Protein AF-A0A0X3NKU9-F1 (afdb_monomer_lite)

Sequence (320 aa):
MAVVLLDLALIVAYHGYRSFATCLLQCVIITDCLRPCPISDQVLSTALAQLARAYATSGKPAEAVELMNRADEILGRFVEKGSFTRACLETQLEQALRIHTDLSDCDRLVKSLSLFCPWEATLRRAEVELRRGNTSTAKLLLQKVAAVATDIRTSLDFNRFKLAESNQEESGDAFLHHVRDPHLSRPPNGGLGAVVRFEVRARLAMVDIFISAGLLLQANQQLNLTEALTSKYHLIYFGHVVTLLKYVVGVLSKLQTSCELSLPLYLLLPLNRKAEEGEVQLPDDVFHALQVVCHQADPGFCMRLLNLIAWIFCLGGNRE

Radius of gyration: 21.66 Å; chains: 1; bounding box: 67×43×53 Å

Structure (mmCIF, N/CA/C/O backbone):
data_AF-A0A0X3NKU9-F1
#
_entry.id   AF-A0A0X3NKU9-F1
#
loop_
_atom_site.group_PDB
_atom_site.id
_atom_site.type_symbol
_atom_site.label_atom_id
_atom_site.label_alt_id
_atom_site.label_comp_id
_atom_site.label_asym_id
_atom_site.label_entity_id
_atom_site.label_seq_id
_atom_site.pdbx_PDB_ins_code
_atom_site.Cartn_x
_atom_site.Cartn_y
_atom_site.Cartn_z
_atom_site.occupancy
_atom_site.B_iso_or_equiv
_atom_site.auth_seq_id
_atom_site.auth_comp_id
_atom_site.auth_asym_id
_atom_site.auth_atom_id
_atom_site.pdbx_PDB_model_num
ATOM 1 N N . MET A 1 1 ? 22.709 10.781 -15.418 1.00 75.06 1 MET A N 1
ATOM 2 C CA . MET A 1 1 ? 21.564 11.678 -15.143 1.00 75.06 1 MET A CA 1
ATOM 3 C C . MET A 1 1 ? 20.305 10.886 -14.794 1.00 75.06 1 MET A C 1
ATOM 5 O O . MET A 1 1 ? 19.817 11.075 -13.692 1.00 75.06 1 MET A O 1
ATOM 9 N N . ALA A 1 2 ? 19.836 9.958 -15.642 1.00 79.38 2 ALA A N 1
ATOM 10 C CA . ALA A 1 2 ? 18.650 9.129 -15.365 1.00 79.38 2 ALA A CA 1
ATOM 11 C C . ALA A 1 2 ? 18.724 8.333 -14.041 1.00 79.38 2 ALA A C 1
ATOM 13 O O . ALA A 1 2 ? 17.769 8.350 -13.276 1.00 79.38 2 ALA A O 1
ATOM 14 N N . VAL A 1 3 ? 19.879 7.732 -13.716 1.00 81.94 3 VAL A N 1
ATOM 15 C CA . VAL A 1 3 ? 20.108 7.041 -12.425 1.00 81.94 3 VAL A CA 1
ATOM 16 C C . VAL A 1 3 ? 19.887 7.979 -11.230 1.00 81.94 3 VAL A C 1
ATOM 18 O O . VAL A 1 3 ? 19.122 7.665 -10.331 1.00 81.94 3 VAL A O 1
ATOM 21 N N . VAL A 1 4 ? 20.478 9.177 -11.261 1.00 82.25 4 VAL A N 1
ATOM 22 C CA . VAL A 1 4 ? 20.353 10.171 -10.177 1.00 82.25 4 VAL A CA 1
ATOM 23 C C . VAL A 1 4 ? 18.910 10.661 -10.030 1.00 82.25 4 VAL A C 1
ATOM 25 O O . VAL A 1 4 ? 18.421 10.836 -8.917 1.00 82.25 4 VAL A O 1
ATOM 28 N N . LEU A 1 5 ? 18.211 10.869 -11.150 1.00 84.56 5 LEU A N 1
ATOM 29 C CA . LEU A 1 5 ? 16.795 11.237 -11.141 1.00 84.56 5 LEU A CA 1
ATOM 30 C C . LEU A 1 5 ? 15.920 10.114 -10.572 1.00 84.56 5 LEU A C 1
ATOM 32 O O . LEU A 1 5 ? 14.981 10.400 -9.830 1.00 84.56 5 LEU A O 1
ATOM 36 N N . LEU A 1 6 ? 16.240 8.853 -10.878 1.00 84.69 6 LEU A N 1
ATOM 37 C CA . LEU A 1 6 ? 15.561 7.695 -10.306 1.00 84.69 6 LEU A CA 1
ATOM 38 C C . LEU A 1 6 ? 15.795 7.615 -8.794 1.00 84.69 6 LEU A C 1
ATOM 40 O O . LEU A 1 6 ? 14.829 7.478 -8.046 1.00 84.69 6 LEU A O 1
ATOM 44 N N . ASP A 1 7 ? 17.034 7.769 -8.330 1.00 84.19 7 ASP A N 1
ATOM 45 C CA . ASP A 1 7 ? 17.357 7.755 -6.899 1.00 84.19 7 ASP A CA 1
ATOM 46 C C . ASP A 1 7 ? 16.625 8.870 -6.146 1.00 84.19 7 ASP A C 1
ATOM 48 O O . ASP A 1 7 ? 16.000 8.621 -5.110 1.00 84.19 7 ASP A O 1
ATOM 52 N N . LEU A 1 8 ? 16.613 10.086 -6.701 1.00 85.94 8 LEU A N 1
ATOM 53 C CA . LEU A 1 8 ? 15.857 11.201 -6.138 1.00 85.94 8 LEU A CA 1
ATOM 54 C C . LEU A 1 8 ? 14.357 10.887 -6.094 1.00 85.94 8 LEU A C 1
ATOM 56 O O . LEU A 1 8 ? 13.721 11.102 -5.063 1.00 85.94 8 LEU A O 1
ATOM 60 N N . ALA A 1 9 ? 13.793 10.326 -7.167 1.00 86.75 9 ALA A N 1
ATOM 61 C CA . ALA A 1 9 ? 12.389 9.932 -7.203 1.00 86.75 9 ALA A CA 1
ATOM 62 C C . ALA A 1 9 ? 12.053 8.900 -6.116 1.00 86.75 9 ALA A C 1
ATOM 64 O O . ALA A 1 9 ? 11.016 9.010 -5.460 1.00 86.75 9 ALA A O 1
ATOM 65 N N . LEU A 1 10 ? 12.933 7.921 -5.882 1.00 86.00 10 LEU A N 1
ATOM 66 C CA . LEU A 1 10 ? 12.751 6.893 -4.856 1.00 86.00 10 LEU A CA 1
ATOM 67 C C . LEU A 1 10 ? 12.850 7.458 -3.430 1.00 86.00 10 LEU A C 1
ATOM 69 O O . LEU A 1 10 ? 12.072 7.045 -2.564 1.00 86.00 10 LEU A O 1
ATOM 73 N N . ILE A 1 11 ? 13.760 8.405 -3.183 1.00 85.38 11 ILE A N 1
ATOM 74 C CA . ILE A 1 11 ? 13.899 9.105 -1.893 1.00 85.38 11 ILE A CA 1
ATOM 75 C C . ILE A 1 11 ? 12.664 9.969 -1.624 1.00 85.38 11 ILE A C 1
ATOM 77 O O . ILE A 1 11 ? 12.031 9.872 -0.576 1.00 85.38 11 ILE A O 1
ATOM 81 N N . VAL A 1 12 ? 12.253 10.768 -2.599 1.00 85.50 12 VAL A N 1
ATOM 82 C CA . VAL A 1 12 ? 11.073 11.631 -2.501 1.00 85.50 12 VAL A CA 1
ATOM 83 C C . VAL A 1 12 ? 9.802 10.789 -2.290 1.00 85.50 12 VAL A C 1
ATOM 85 O O . VAL A 1 12 ? 8.991 11.083 -1.406 1.00 85.50 12 VAL A O 1
ATOM 88 N N . ALA A 1 13 ? 9.670 9.664 -3.004 1.00 85.12 13 ALA A N 1
ATOM 89 C CA . ALA A 1 13 ? 8.604 8.688 -2.779 1.00 85.12 13 ALA A CA 1
ATOM 90 C C . ALA A 1 13 ? 8.677 8.034 -1.389 1.00 85.12 13 ALA A C 1
ATOM 92 O O . ALA A 1 13 ? 7.637 7.677 -0.833 1.00 85.12 13 ALA A O 1
ATOM 93 N N . TYR A 1 14 ? 9.877 7.867 -0.817 1.00 84.88 14 TYR A N 1
ATOM 94 C CA . TYR A 1 14 ? 10.066 7.324 0.530 1.00 84.88 14 TYR A CA 1
ATOM 95 C C . TYR A 1 14 ? 9.432 8.201 1.598 1.00 84.88 14 TYR A C 1
ATOM 97 O O . TYR A 1 14 ? 8.687 7.689 2.434 1.00 84.88 14 TYR A O 1
ATOM 105 N N . HIS A 1 15 ? 9.686 9.503 1.540 1.00 81.94 15 HIS A N 1
ATOM 106 C CA . HIS A 1 15 ? 9.136 10.449 2.507 1.00 81.94 15 HIS A CA 1
ATOM 107 C C . HIS A 1 15 ? 7.635 10.692 2.303 1.00 81.94 15 HIS A C 1
ATOM 109 O O . HIS A 1 15 ? 6.941 11.103 3.231 1.00 81.94 15 HIS A O 1
ATOM 115 N N . GLY A 1 16 ? 7.110 10.351 1.124 1.00 78.50 16 GLY A N 1
ATOM 116 C CA . GLY A 1 16 ? 5.681 10.398 0.823 1.00 78.50 16 GLY A CA 1
ATOM 117 C C . GLY A 1 16 ? 5.285 11.477 -0.178 1.00 78.50 16 GLY A C 1
ATOM 118 O O . GLY A 1 16 ? 4.103 11.629 -0.452 1.00 78.50 16 GLY A O 1
ATOM 119 N N . TYR A 1 17 ? 6.236 12.178 -0.793 1.00 82.75 17 TYR A N 1
ATOM 120 C CA . TYR A 1 17 ? 5.975 13.201 -1.809 1.00 82.75 17 TYR A CA 1
ATOM 121 C C . TYR A 1 17 ? 5.636 12.574 -3.173 1.00 82.75 17 TYR A C 1
ATOM 123 O O . TYR A 1 17 ? 6.387 12.674 -4.144 1.00 82.75 17 TYR A O 1
ATOM 131 N N . ARG A 1 18 ? 4.492 11.888 -3.251 1.00 81.75 18 ARG A N 1
ATOM 132 C CA . ARG A 1 18 ? 4.110 11.054 -4.403 1.00 81.75 18 ARG A CA 1
ATOM 133 C C . ARG A 1 18 ? 4.044 11.824 -5.719 1.00 81.75 18 ARG A C 1
ATOM 135 O O . ARG A 1 18 ? 4.620 11.356 -6.693 1.00 81.75 18 ARG A O 1
ATOM 142 N N . SER A 1 19 ? 3.414 12.998 -5.741 1.00 83.12 19 SER A N 1
ATOM 143 C CA . SER A 1 19 ? 3.265 13.798 -6.967 1.00 83.12 19 SER A CA 1
ATOM 144 C C . SER A 1 19 ? 4.614 14.256 -7.522 1.00 83.12 19 SER A C 1
ATOM 146 O O . SER A 1 19 ? 4.859 14.183 -8.724 1.00 83.12 19 SER A O 1
ATOM 148 N N . PHE A 1 20 ? 5.529 14.673 -6.641 1.00 85.69 20 PHE A N 1
ATOM 149 C CA . PHE A 1 20 ? 6.873 15.061 -7.061 1.00 85.69 20 PHE A CA 1
ATOM 150 C C . PHE A 1 20 ? 7.668 13.847 -7.559 1.00 85.69 20 PHE A C 1
ATOM 152 O O . PHE A 1 20 ? 8.286 13.909 -8.621 1.00 85.69 20 PHE A O 1
ATOM 159 N N . ALA A 1 21 ? 7.569 12.709 -6.864 1.00 86.62 21 ALA A N 1
ATOM 160 C CA . ALA A 1 21 ? 8.184 11.465 -7.308 1.00 86.62 21 ALA A CA 1
ATOM 161 C C . ALA A 1 21 ? 7.669 11.014 -8.685 1.00 86.62 21 ALA A C 1
ATOM 163 O O . ALA A 1 21 ? 8.475 10.640 -9.531 1.00 86.62 21 ALA A O 1
ATOM 164 N N . THR A 1 22 ? 6.362 11.089 -8.958 1.00 88.00 22 THR A N 1
ATOM 165 C CA . THR A 1 22 ? 5.809 10.722 -10.273 1.00 88.00 22 THR A CA 1
ATOM 166 C C . THR A 1 22 ? 6.314 11.622 -11.394 1.00 88.00 22 THR A C 1
ATOM 168 O O . THR A 1 22 ? 6.646 11.107 -12.459 1.00 88.00 22 THR A O 1
ATOM 171 N N . CYS A 1 23 ? 6.449 12.931 -11.153 1.00 87.81 23 CYS A N 1
ATOM 172 C CA . CYS A 1 23 ? 7.035 13.848 -12.132 1.00 87.81 23 CYS A CA 1
ATOM 173 C C . CYS A 1 23 ? 8.496 13.485 -12.425 1.00 87.81 23 CYS A C 1
ATOM 175 O O . CYS A 1 23 ? 8.898 13.414 -13.583 1.00 87.81 23 CYS A O 1
ATOM 177 N N . LEU A 1 24 ? 9.287 13.188 -11.388 1.00 88.25 24 LEU A N 1
ATOM 178 C CA . LEU A 1 24 ? 10.675 12.757 -11.563 1.00 88.25 24 LEU A CA 1
ATOM 179 C C . LEU A 1 24 ? 10.774 11.431 -12.330 1.00 88.25 24 LEU A C 1
ATOM 181 O O . LEU A 1 24 ? 11.617 11.310 -13.213 1.00 88.25 24 LEU A O 1
ATOM 185 N N . LEU A 1 25 ? 9.893 10.462 -12.060 1.00 89.38 25 LEU A N 1
ATOM 186 C CA . LEU A 1 25 ? 9.839 9.190 -12.794 1.00 89.38 25 LEU A CA 1
ATOM 187 C C . LEU A 1 25 ? 9.498 9.392 -14.276 1.00 89.38 25 LEU A C 1
ATOM 189 O O . LEU A 1 25 ? 10.100 8.748 -15.132 1.00 89.38 25 LEU A O 1
ATOM 193 N N . GLN A 1 26 ? 8.579 10.307 -14.595 1.00 87.69 26 GLN A N 1
ATOM 194 C CA . GLN A 1 26 ? 8.296 10.685 -15.982 1.00 87.69 26 GLN A CA 1
ATOM 195 C C . GLN A 1 26 ? 9.525 11.320 -16.644 1.00 87.69 26 GLN A C 1
ATOM 197 O O . GLN A 1 26 ? 9.861 10.958 -17.768 1.00 87.69 26 GLN A O 1
ATOM 202 N N . CYS A 1 27 ? 1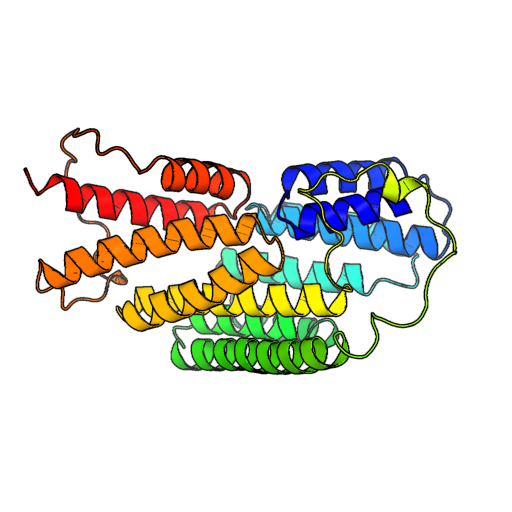0.253 12.190 -15.936 1.00 86.69 27 CYS A N 1
ATOM 203 C CA . CYS A 1 27 ? 11.519 12.736 -16.426 1.00 86.69 27 CYS A CA 1
ATOM 204 C C . CYS A 1 27 ? 12.566 11.640 -16.671 1.00 86.69 27 CYS A C 1
ATOM 206 O O . CYS A 1 27 ? 13.259 11.701 -17.682 1.00 86.69 27 CYS A O 1
ATOM 208 N N . VAL A 1 28 ? 12.678 10.623 -15.805 1.00 86.12 28 VAL A N 1
ATOM 209 C CA . VAL A 1 28 ? 13.568 9.464 -16.031 1.00 86.12 28 VAL A CA 1
ATOM 210 C C . VAL A 1 28 ? 13.205 8.761 -17.339 1.00 86.12 28 VAL A C 1
ATOM 212 O O . VAL A 1 28 ? 14.079 8.554 -18.171 1.00 86.12 28 VAL A O 1
ATOM 215 N N . ILE A 1 29 ? 11.920 8.467 -17.557 1.00 84.50 29 ILE A N 1
ATOM 216 C CA . ILE A 1 29 ? 11.440 7.784 -18.769 1.00 84.50 29 ILE A CA 1
ATOM 217 C C . ILE A 1 29 ? 11.702 8.621 -20.032 1.00 84.50 29 ILE A C 1
ATOM 219 O O . ILE A 1 29 ? 12.076 8.069 -21.060 1.00 84.50 29 ILE A O 1
ATOM 223 N N . ILE A 1 30 ? 11.530 9.946 -19.963 1.00 82.62 30 ILE A N 1
ATOM 224 C CA . ILE A 1 30 ? 11.767 10.856 -21.098 1.00 82.62 30 ILE A CA 1
ATOM 225 C C . ILE A 1 30 ? 13.267 11.028 -21.384 1.00 82.62 30 ILE A C 1
ATOM 227 O O . ILE A 1 30 ? 13.663 11.143 -22.541 1.00 82.62 30 ILE A O 1
ATOM 231 N N . THR A 1 31 ? 14.099 11.092 -20.339 1.00 77.00 31 THR A N 1
ATOM 232 C CA . THR A 1 31 ? 15.545 11.349 -20.465 1.00 77.00 31 THR A CA 1
ATOM 233 C C . THR A 1 31 ? 16.357 10.111 -20.821 1.00 77.00 31 THR A C 1
ATOM 235 O O . THR A 1 31 ? 17.460 10.260 -21.353 1.00 77.00 31 THR A O 1
ATOM 238 N N . ASP A 1 32 ? 15.852 8.907 -20.543 1.00 70.19 32 ASP A N 1
ATOM 239 C CA . ASP A 1 32 ? 16.544 7.672 -20.897 1.00 70.19 32 ASP A CA 1
ATOM 240 C C . ASP A 1 32 ? 16.364 7.352 -22.391 1.00 70.19 32 ASP A C 1
ATOM 242 O O . ASP A 1 32 ? 15.490 6.602 -22.828 1.00 70.19 32 ASP A O 1
ATOM 246 N N . CYS A 1 33 ? 17.204 7.986 -23.209 1.00 54.91 33 CYS A N 1
ATOM 247 C CA . CYS A 1 33 ? 17.270 7.777 -24.649 1.00 54.91 33 CYS A CA 1
ATOM 248 C C . CYS A 1 33 ? 17.997 6.459 -24.982 1.00 54.91 33 CYS A C 1
ATOM 250 O O . CYS A 1 33 ? 19.190 6.450 -25.281 1.00 54.91 33 CYS A O 1
ATOM 252 N N . LEU A 1 34 ? 17.244 5.356 -24.951 1.00 56.53 34 LEU A N 1
ATOM 253 C CA . LEU A 1 34 ? 17.358 4.147 -25.785 1.00 56.53 34 LEU A CA 1
ATOM 254 C C . LEU A 1 34 ? 18.768 3.773 -26.301 1.00 56.53 34 LEU A C 1
ATOM 256 O O . LEU A 1 34 ? 19.009 3.708 -27.510 1.00 56.53 34 LEU A O 1
ATOM 260 N N . ARG A 1 35 ? 19.683 3.402 -25.401 1.00 58.28 35 ARG A N 1
ATOM 261 C CA . ARG A 1 35 ? 20.700 2.391 -25.732 1.00 58.28 35 ARG A CA 1
ATOM 262 C C . ARG A 1 35 ? 20.497 1.201 -24.801 1.00 58.28 35 ARG A C 1
ATOM 264 O O . ARG A 1 35 ? 20.723 1.373 -23.608 1.00 58.28 35 ARG A O 1
ATOM 271 N N . PRO A 1 36 ? 20.084 0.026 -25.315 1.00 62.53 36 PRO A N 1
ATOM 272 C CA . PRO A 1 36 ? 19.864 -1.144 -24.478 1.00 62.53 36 PRO A CA 1
ATOM 273 C C . PRO A 1 36 ? 21.188 -1.526 -23.820 1.00 62.53 36 PRO A C 1
ATOM 275 O O . PRO A 1 36 ? 22.150 -1.922 -24.482 1.00 62.53 36 PRO A O 1
ATOM 278 N N . CYS A 1 37 ? 21.251 -1.331 -22.513 1.00 71.75 37 CYS A N 1
ATOM 279 C CA . CYS A 1 37 ? 22.352 -1.747 -21.669 1.00 71.75 37 CYS A CA 1
ATOM 280 C C . CYS A 1 37 ? 21.767 -2.109 -20.302 1.00 71.75 37 CYS A C 1
ATOM 282 O O . CYS A 1 37 ? 20.774 -1.504 -19.900 1.00 71.75 37 CYS A O 1
ATOM 284 N N . PRO A 1 38 ? 22.380 -3.036 -19.548 1.00 72.94 38 PRO A N 1
ATOM 285 C CA . PRO A 1 38 ? 21.782 -3.549 -18.313 1.00 72.94 38 PRO A CA 1
ATOM 286 C C . PRO A 1 38 ? 21.377 -2.459 -17.308 1.00 72.94 38 PRO A C 1
ATOM 288 O O . PRO A 1 38 ? 20.369 -2.584 -16.622 1.00 72.94 38 PRO A O 1
ATOM 291 N N . ILE A 1 39 ? 22.137 -1.360 -17.254 1.00 75.56 39 ILE A N 1
ATOM 292 C CA . ILE A 1 39 ? 21.854 -0.221 -16.373 1.00 75.56 39 ILE A CA 1
ATOM 293 C C . ILE A 1 39 ? 20.613 0.551 -16.845 1.00 75.56 39 ILE A C 1
ATOM 295 O O . ILE A 1 39 ? 19.754 0.863 -16.026 1.00 75.56 39 ILE A O 1
ATOM 299 N N . SER A 1 40 ? 20.495 0.845 -18.144 1.00 77.25 40 SER A N 1
ATOM 300 C CA . SER A 1 40 ? 19.303 1.505 -18.705 1.00 77.25 40 SER A CA 1
ATOM 301 C C . SER A 1 40 ? 18.074 0.605 -18.566 1.00 77.25 40 SER A C 1
ATOM 303 O O . SER A 1 40 ? 17.020 1.063 -18.129 1.00 77.25 40 SER A O 1
ATOM 305 N N . ASP A 1 41 ? 18.232 -0.702 -18.792 1.00 78.88 41 ASP A N 1
ATOM 306 C CA . ASP A 1 41 ? 17.158 -1.681 -18.637 1.00 78.88 41 ASP A CA 1
ATOM 307 C C . ASP A 1 41 ? 16.607 -1.694 -17.200 1.00 78.88 41 ASP A C 1
ATOM 309 O O . ASP A 1 41 ? 15.391 -1.660 -16.974 1.00 78.88 41 ASP A O 1
ATOM 313 N N . GLN A 1 42 ? 17.499 -1.686 -16.205 1.00 81.44 42 GLN A N 1
ATOM 314 C CA . GLN A 1 42 ? 17.136 -1.647 -14.790 1.00 81.44 42 GLN A CA 1
ATOM 315 C C . GLN A 1 42 ? 16.502 -0.307 -14.385 1.00 81.44 42 GLN A C 1
ATOM 317 O O . GLN A 1 42 ? 15.517 -0.289 -13.640 1.00 81.44 42 GLN A O 1
ATOM 322 N N . VAL A 1 43 ? 17.030 0.817 -14.878 1.00 84.12 43 VAL A N 1
ATOM 323 C CA . VAL A 1 43 ? 16.504 2.162 -14.592 1.00 84.12 43 VAL A CA 1
ATOM 324 C C . VAL A 1 43 ? 15.102 2.323 -15.169 1.00 84.12 43 VAL A C 1
ATOM 326 O O . VAL A 1 43 ? 14.183 2.695 -14.437 1.00 84.12 43 VAL A O 1
ATOM 329 N N . LEU A 1 44 ? 14.910 1.984 -16.444 1.00 85.62 44 LEU A N 1
ATOM 330 C CA . LEU A 1 44 ? 13.632 2.126 -17.132 1.00 85.62 44 LEU A CA 1
ATOM 331 C C . LEU A 1 44 ? 12.576 1.163 -16.576 1.00 85.62 44 LEU A C 1
ATOM 333 O O . LEU A 1 44 ? 11.454 1.586 -16.288 1.00 85.62 44 LEU A O 1
ATOM 337 N N . SER A 1 45 ? 12.931 -0.109 -16.349 1.00 86.25 45 SER A N 1
ATOM 338 C CA . SER A 1 45 ? 12.014 -1.087 -15.739 1.00 86.25 45 SER A CA 1
ATOM 339 C C . SER A 1 45 ? 11.585 -0.664 -14.334 1.00 86.25 45 SER A C 1
ATOM 341 O O . SER A 1 45 ? 10.403 -0.748 -13.995 1.00 86.25 45 SER A O 1
ATOM 343 N N . THR A 1 46 ? 12.512 -0.138 -13.529 1.00 87.56 46 THR A N 1
ATOM 344 C CA . THR A 1 46 ? 12.206 0.373 -12.190 1.00 87.56 46 THR A CA 1
ATOM 345 C C . THR A 1 46 ? 11.345 1.628 -12.263 1.00 87.56 46 THR A C 1
ATOM 347 O O . THR A 1 46 ? 10.367 1.727 -11.523 1.00 87.56 46 THR A O 1
ATOM 350 N N . ALA A 1 47 ? 11.649 2.563 -13.165 1.00 88.25 47 ALA A N 1
ATOM 351 C CA . ALA A 1 47 ? 10.877 3.790 -13.314 1.00 88.25 47 ALA A CA 1
ATOM 352 C C . ALA A 1 47 ? 9.420 3.501 -13.708 1.00 88.25 47 ALA A C 1
ATOM 354 O O . ALA A 1 47 ? 8.495 3.985 -13.052 1.00 88.25 47 ALA A O 1
ATOM 355 N N . LEU A 1 48 ? 9.214 2.638 -14.708 1.00 89.38 48 LEU A N 1
ATOM 356 C CA . LEU A 1 48 ? 7.889 2.196 -15.150 1.00 89.38 48 LEU A CA 1
ATOM 357 C C . LEU A 1 48 ? 7.147 1.433 -14.047 1.00 89.38 48 LEU A C 1
ATOM 359 O O . LEU A 1 48 ? 5.970 1.698 -13.803 1.00 89.38 48 LEU A O 1
ATOM 363 N N . ALA A 1 49 ? 7.837 0.547 -13.322 1.00 89.38 49 ALA A N 1
ATOM 364 C CA . ALA A 1 49 ? 7.267 -0.176 -12.189 1.00 89.38 49 ALA A CA 1
ATOM 365 C C . ALA A 1 49 ? 6.755 0.771 -11.089 1.00 89.38 49 ALA A C 1
ATOM 367 O O . ALA A 1 49 ? 5.649 0.587 -10.577 1.00 89.38 49 ALA A O 1
ATOM 368 N N . GLN A 1 50 ? 7.541 1.785 -10.712 1.00 89.31 50 GLN A N 1
ATOM 369 C CA . GLN A 1 50 ? 7.134 2.748 -9.683 1.00 89.31 50 GLN A CA 1
ATOM 370 C C . GLN A 1 50 ? 6.030 3.684 -10.169 1.00 89.31 50 GLN A C 1
ATOM 372 O O . GLN A 1 50 ? 5.105 3.970 -9.409 1.00 89.31 50 GLN A O 1
ATOM 377 N N . LEU A 1 51 ? 6.089 4.125 -11.429 1.00 89.88 51 LEU A N 1
ATOM 378 C CA . LEU A 1 51 ? 5.057 4.975 -12.010 1.00 89.88 51 LEU A CA 1
ATOM 379 C C . LEU A 1 51 ? 3.715 4.244 -12.009 1.00 89.88 51 LEU A C 1
ATOM 381 O O . LEU A 1 51 ? 2.723 4.757 -11.501 1.00 89.88 51 LEU A O 1
ATOM 385 N N . ALA A 1 52 ? 3.693 3.006 -12.485 1.00 89.31 52 ALA A N 1
ATOM 386 C CA . ALA A 1 52 ? 2.472 2.227 -12.561 1.00 89.31 52 ALA A CA 1
ATOM 387 C C . ALA A 1 52 ? 1.884 1.902 -11.170 1.00 89.31 52 ALA A C 1
ATOM 389 O O . ALA A 1 52 ? 0.672 1.997 -10.977 1.00 89.31 52 ALA A O 1
ATOM 390 N N . ARG A 1 53 ? 2.723 1.631 -10.155 1.00 88.81 53 ARG A N 1
ATOM 391 C CA . ARG A 1 53 ? 2.264 1.559 -8.752 1.00 88.81 53 ARG A CA 1
ATOM 392 C C . ARG A 1 53 ? 1.615 2.862 -8.299 1.00 88.81 53 ARG A C 1
ATOM 394 O O . ARG A 1 53 ? 0.564 2.818 -7.665 1.00 88.81 53 ARG A O 1
ATOM 401 N N . ALA A 1 54 ? 2.218 4.007 -8.620 1.00 86.25 54 ALA A N 1
ATOM 402 C CA . ALA A 1 54 ? 1.677 5.305 -8.238 1.00 86.25 54 ALA A CA 1
ATOM 403 C C . ALA A 1 54 ? 0.280 5.529 -8.841 1.00 86.25 54 ALA A C 1
ATOM 405 O O . ALA A 1 54 ? -0.635 5.868 -8.093 1.00 86.25 54 ALA A O 1
ATOM 406 N N . TYR A 1 55 ? 0.089 5.234 -10.135 1.00 86.62 55 TYR A N 1
ATOM 407 C CA . TYR A 1 55 ? -1.224 5.278 -10.799 1.00 86.62 55 TYR A CA 1
ATOM 408 C C . TYR A 1 55 ? -2.245 4.329 -10.158 1.00 86.62 55 TYR A C 1
ATOM 410 O O . TYR A 1 55 ? -3.389 4.711 -9.913 1.00 86.62 55 TYR A O 1
ATOM 418 N N . ALA A 1 56 ? -1.843 3.097 -9.834 1.00 85.94 56 ALA A N 1
ATOM 419 C CA . ALA A 1 56 ? -2.745 2.154 -9.182 1.00 85.94 56 ALA A CA 1
ATOM 420 C C . ALA A 1 56 ? -3.194 2.666 -7.807 1.00 85.94 56 ALA A C 1
ATOM 422 O O . ALA A 1 56 ? -4.384 2.667 -7.505 1.00 85.94 56 ALA A O 1
ATOM 423 N N . THR A 1 57 ? -2.260 3.182 -7.003 1.00 79.69 57 THR A N 1
ATOM 424 C CA . THR A 1 57 ? -2.565 3.719 -5.669 1.00 79.69 57 THR A CA 1
ATOM 425 C C . THR A 1 57 ? -3.296 5.062 -5.676 1.00 79.69 57 THR A C 1
ATOM 427 O O . THR A 1 57 ? -3.817 5.446 -4.635 1.00 79.69 57 THR A O 1
ATOM 430 N N . SER A 1 58 ? -3.339 5.779 -6.803 1.00 79.50 58 SER A N 1
ATOM 431 C CA . SER A 1 58 ? -3.995 7.089 -6.918 1.00 79.50 58 SER A CA 1
ATOM 432 C C . SER A 1 58 ? -5.451 7.016 -7.373 1.00 79.50 58 SER A C 1
ATOM 434 O O . SER A 1 58 ? -6.059 8.052 -7.630 1.00 79.50 58 SER A O 1
ATOM 436 N N . GLY A 1 59 ? -6.036 5.821 -7.488 1.00 79.75 59 GLY A N 1
ATOM 437 C CA . GLY A 1 59 ? -7.415 5.684 -7.965 1.00 79.75 59 GLY A CA 1
ATOM 438 C C . GLY A 1 59 ? -7.562 5.010 -9.319 1.00 79.75 59 GLY A C 1
ATOM 439 O O . GLY A 1 59 ? -8.682 4.669 -9.691 1.00 79.75 59 GLY A O 1
ATOM 440 N N . LYS A 1 60 ? -6.465 4.832 -10.063 1.00 84.62 60 LYS A N 1
ATOM 441 C CA . LYS A 1 60 ? -6.487 4.556 -11.507 1.00 84.62 60 LYS A CA 1
ATOM 442 C C . LYS A 1 60 ? -5.800 3.228 -11.864 1.00 84.62 60 LYS A C 1
ATOM 444 O O . LYS A 1 60 ? -4.880 3.210 -12.683 1.00 84.62 60 LYS A O 1
ATOM 449 N N . PRO A 1 61 ? -6.216 2.082 -11.290 1.00 86.00 61 PRO A N 1
ATOM 450 C CA . PRO A 1 61 ? -5.544 0.809 -11.546 1.00 86.00 61 PRO A CA 1
ATOM 451 C C . PRO A 1 61 ? -5.733 0.298 -12.981 1.00 86.00 61 PRO A C 1
ATOM 453 O O . PRO A 1 61 ? -4.838 -0.357 -13.496 1.00 86.00 61 PRO A O 1
ATOM 456 N N . ALA A 1 62 ? -6.838 0.632 -13.660 1.00 85.44 62 ALA A N 1
ATOM 457 C CA . ALA A 1 62 ? -7.031 0.266 -15.066 1.00 85.44 62 ALA A CA 1
ATOM 458 C C . ALA A 1 62 ? -6.023 0.980 -15.988 1.00 85.44 62 ALA A C 1
ATOM 460 O O . ALA A 1 62 ? -5.389 0.333 -16.817 1.00 85.44 62 ALA A O 1
ATOM 461 N N . GLU A 1 63 ? -5.813 2.288 -15.785 1.00 88.56 63 GLU A N 1
ATOM 462 C CA . GLU A 1 63 ? -4.783 3.059 -16.502 1.00 88.56 63 GLU A CA 1
ATOM 463 C C . GLU A 1 63 ? -3.376 2.528 -16.182 1.00 88.56 63 GLU A C 1
ATOM 465 O O . GLU A 1 63 ? -2.524 2.448 -17.064 1.00 88.56 63 GLU A O 1
ATOM 470 N N . ALA A 1 64 ? -3.130 2.118 -14.930 1.00 89.25 64 ALA A N 1
ATOM 471 C CA . ALA A 1 64 ? -1.864 1.504 -14.535 1.00 89.25 64 ALA A CA 1
ATOM 472 C C . ALA A 1 64 ? -1.600 0.183 -15.274 1.00 89.25 64 ALA A C 1
ATOM 474 O O . ALA A 1 64 ? -0.484 -0.040 -15.738 1.00 89.25 64 ALA A O 1
ATOM 475 N N . VAL A 1 65 ? -2.616 -0.675 -15.412 1.00 88.12 65 VAL A N 1
ATOM 476 C CA . VAL A 1 65 ? -2.507 -1.938 -16.155 1.00 88.12 65 VAL A CA 1
ATOM 477 C C . VAL A 1 65 ? -2.310 -1.687 -17.649 1.00 88.12 65 VAL A C 1
ATOM 479 O O . VAL A 1 65 ? -1.476 -2.343 -18.267 1.00 88.12 65 VAL A O 1
ATOM 482 N N . GLU A 1 66 ? -2.994 -0.701 -18.232 1.00 89.12 66 GLU A N 1
ATOM 483 C CA . GLU A 1 66 ? -2.763 -0.315 -19.627 1.00 89.12 66 GLU A CA 1
ATOM 484 C C . GLU A 1 66 ? -1.328 0.189 -19.853 1.00 89.12 66 GLU A C 1
ATOM 486 O O . GLU A 1 66 ? -0.664 -0.234 -20.802 1.00 89.12 66 GLU A O 1
ATOM 491 N N . LEU A 1 67 ? -0.817 1.036 -18.952 1.00 88.75 67 LEU A N 1
ATOM 492 C CA . LEU A 1 67 ? 0.568 1.506 -18.983 1.00 88.75 67 LEU A CA 1
ATOM 493 C C . LEU A 1 67 ? 1.558 0.339 -18.894 1.00 88.75 67 LEU A C 1
ATOM 495 O O . LEU A 1 67 ? 2.564 0.338 -19.599 1.00 88.75 67 LEU A O 1
ATOM 499 N N . MET A 1 68 ? 1.265 -0.672 -18.076 1.00 88.25 68 MET A N 1
ATOM 500 C CA . MET A 1 68 ? 2.097 -1.870 -17.978 1.00 88.25 68 MET A CA 1
ATOM 501 C C . MET A 1 68 ? 2.054 -2.737 -19.229 1.00 88.25 68 MET A C 1
ATOM 503 O O . MET A 1 68 ? 3.104 -3.192 -19.665 1.00 88.25 68 MET A O 1
ATOM 507 N N . ASN A 1 69 ? 0.890 -2.923 -19.846 1.00 87.88 69 ASN A N 1
ATOM 508 C CA . ASN A 1 69 ? 0.792 -3.686 -21.090 1.00 87.88 69 ASN A CA 1
ATOM 509 C C . ASN A 1 69 ? 1.628 -3.031 -22.201 1.00 87.88 69 ASN A C 1
ATOM 511 O O . ASN A 1 69 ? 2.413 -3.704 -22.861 1.00 87.88 69 ASN A O 1
ATOM 515 N N . ARG A 1 70 ? 1.544 -1.700 -22.338 1.00 86.12 70 ARG A N 1
ATOM 516 C CA . ARG A 1 70 ? 2.381 -0.939 -23.284 1.00 86.12 70 ARG A CA 1
ATOM 517 C C . ARG A 1 70 ? 3.868 -1.000 -22.920 1.00 86.12 70 ARG A C 1
ATOM 519 O O . ARG A 1 70 ? 4.724 -1.081 -23.794 1.00 86.12 70 ARG A O 1
ATOM 526 N N . ALA A 1 71 ? 4.190 -0.953 -21.630 1.00 84.81 71 ALA A N 1
ATOM 527 C CA . ALA A 1 71 ? 5.564 -1.061 -21.155 1.00 84.81 71 ALA A CA 1
ATOM 528 C C . ALA A 1 71 ? 6.166 -2.450 -21.411 1.00 84.81 71 ALA A C 1
ATOM 530 O O . ALA A 1 71 ? 7.353 -2.528 -21.704 1.00 84.81 71 ALA A O 1
ATOM 531 N N . ASP A 1 72 ? 5.389 -3.532 -21.346 1.00 84.38 72 ASP A N 1
ATOM 532 C CA . ASP A 1 72 ? 5.893 -4.886 -21.605 1.00 84.38 72 ASP A CA 1
ATOM 533 C C . ASP A 1 72 ? 6.343 -5.067 -23.064 1.00 84.38 72 ASP A C 1
ATOM 535 O O . ASP A 1 72 ? 7.354 -5.717 -23.324 1.00 84.38 72 ASP A O 1
ATOM 539 N N . GLU A 1 73 ? 5.685 -4.395 -24.016 1.00 80.56 73 GLU A N 1
ATOM 540 C CA . GLU A 1 73 ? 6.125 -4.349 -25.419 1.00 80.56 73 GLU A CA 1
ATOM 541 C C . GLU A 1 73 ? 7.507 -3.684 -25.566 1.00 80.56 73 GLU A C 1
ATOM 543 O O . GLU A 1 73 ? 8.352 -4.143 -26.340 1.00 80.56 73 GLU A O 1
ATOM 548 N N . ILE A 1 74 ? 7.766 -2.632 -24.781 1.00 77.50 74 ILE A N 1
ATOM 549 C CA . ILE A 1 74 ? 9.032 -1.880 -24.774 1.00 77.50 74 ILE A CA 1
ATOM 550 C C . ILE A 1 74 ? 10.128 -2.677 -24.052 1.00 77.50 74 ILE A C 1
ATOM 552 O O . ILE A 1 74 ? 11.245 -2.821 -24.553 1.00 77.50 74 ILE A O 1
ATOM 556 N N . LEU A 1 75 ? 9.799 -3.231 -22.885 1.00 77.25 75 LEU A N 1
ATOM 557 C CA . LEU A 1 75 ? 10.702 -3.985 -22.014 1.00 77.25 75 LEU A CA 1
ATOM 558 C C . LEU A 1 75 ? 10.876 -5.442 -22.463 1.00 77.25 75 LEU A C 1
ATOM 560 O O . LEU A 1 75 ? 11.682 -6.170 -21.885 1.00 77.25 75 LEU A O 1
ATOM 564 N N . GLY A 1 76 ? 10.151 -5.887 -23.495 1.00 65.12 76 GLY A N 1
ATOM 565 C CA . GLY A 1 76 ? 10.144 -7.250 -24.030 1.00 65.12 76 GLY A CA 1
ATOM 566 C C . GLY A 1 76 ? 11.540 -7.843 -24.238 1.00 65.12 76 GLY A C 1
ATOM 567 O O . GLY A 1 76 ? 11.731 -9.042 -24.043 1.00 65.12 76 GLY A O 1
ATOM 568 N N . ARG A 1 77 ? 12.518 -6.982 -24.532 1.00 66.62 77 ARG A N 1
ATOM 569 C CA . ARG A 1 77 ? 13.908 -7.306 -24.877 1.00 66.62 77 ARG A CA 1
ATOM 570 C C . ARG A 1 77 ? 14.869 -7.375 -23.684 1.00 66.62 77 ARG A C 1
ATOM 572 O O . ARG A 1 77 ? 16.018 -7.757 -23.878 1.00 66.62 77 ARG A O 1
ATOM 579 N N . PHE A 1 78 ? 14.433 -6.992 -22.486 1.00 70.56 78 PHE A N 1
ATOM 580 C CA . PHE A 1 78 ? 15.309 -6.875 -21.317 1.00 70.56 78 PHE A CA 1
ATOM 581 C C . PHE A 1 78 ? 15.418 -8.195 -20.555 1.00 70.56 78 PHE A C 1
ATOM 583 O O . PHE A 1 78 ? 14.446 -8.945 -20.437 1.00 70.56 78 PHE A O 1
ATOM 590 N N . VAL A 1 79 ? 16.607 -8.464 -20.014 1.00 66.00 79 VAL A N 1
ATOM 591 C CA . VAL A 1 79 ? 16.902 -9.693 -19.256 1.00 66.00 79 VAL A CA 1
ATOM 592 C C . VAL A 1 79 ? 16.369 -9.605 -17.821 1.00 66.00 79 VAL A C 1
ATOM 594 O O . VAL A 1 79 ? 15.866 -10.589 -17.282 1.00 66.00 79 VAL A O 1
ATOM 597 N N . GLU A 1 80 ? 16.423 -8.422 -17.204 1.00 68.75 80 GLU A N 1
ATOM 598 C CA . GLU A 1 80 ? 15.975 -8.199 -15.829 1.00 68.75 80 GLU A CA 1
ATOM 599 C C . GLU A 1 80 ? 14.597 -7.522 -15.801 1.00 68.75 80 GLU A C 1
ATOM 601 O O . GLU A 1 80 ? 14.456 -6.337 -16.089 1.00 68.75 80 GLU A O 1
ATOM 606 N N . LYS A 1 81 ? 13.559 -8.287 -15.433 1.00 73.19 81 LYS A N 1
ATOM 607 C CA . LYS A 1 81 ? 12.169 -7.795 -15.336 1.00 73.19 81 LYS A CA 1
ATOM 608 C C . LYS A 1 81 ? 11.564 -7.920 -13.940 1.00 73.19 81 LYS A C 1
ATOM 610 O O . LYS A 1 81 ? 10.391 -7.622 -13.756 1.00 73.19 81 LYS A O 1
ATOM 615 N N . GLY A 1 82 ? 12.331 -8.349 -12.935 1.00 78.50 82 GLY A N 1
ATOM 616 C CA . GLY A 1 82 ? 11.788 -8.703 -11.617 1.00 78.50 82 GLY A CA 1
ATOM 617 C C . GLY A 1 82 ? 11.006 -7.569 -10.937 1.00 78.50 82 GLY A C 1
ATOM 618 O O . GLY A 1 82 ? 9.908 -7.792 -10.425 1.00 78.50 82 GLY A O 1
ATOM 619 N N . SER A 1 83 ? 11.530 -6.338 -10.975 1.00 79.19 83 SER A N 1
ATOM 620 C CA . SER A 1 83 ? 10.869 -5.146 -10.417 1.00 79.19 83 SER A CA 1
ATOM 621 C C . SER A 1 83 ? 9.558 -4.811 -11.141 1.00 79.19 83 SER A C 1
ATOM 623 O O . SER A 1 83 ? 8.566 -4.464 -10.488 1.00 79.19 83 SER A O 1
ATOM 625 N N . PHE A 1 84 ? 9.554 -4.972 -12.465 1.00 86.75 84 PHE A N 1
ATOM 626 C CA . PHE A 1 84 ? 8.428 -4.732 -13.360 1.00 86.75 84 PHE A CA 1
ATOM 627 C C . PHE A 1 84 ? 7.339 -5.801 -13.226 1.00 86.75 84 PHE A C 1
ATOM 629 O O . PHE A 1 84 ? 6.188 -5.463 -12.958 1.00 86.75 84 PHE A O 1
ATOM 636 N N . THR A 1 85 ? 7.691 -7.089 -13.287 1.00 87.38 85 THR A N 1
ATOM 637 C CA . THR A 1 85 ? 6.756 -8.206 -13.076 1.00 87.38 85 THR A CA 1
ATOM 638 C C . THR A 1 85 ? 6.100 -8.124 -11.702 1.00 87.38 85 THR A C 1
ATOM 640 O O . THR A 1 85 ? 4.888 -8.292 -11.581 1.00 87.38 85 THR A O 1
ATOM 643 N N . ARG A 1 86 ? 6.870 -7.786 -10.659 1.00 90.06 86 ARG A N 1
ATOM 644 C CA . ARG A 1 86 ? 6.316 -7.548 -9.324 1.00 90.06 86 ARG A CA 1
ATOM 645 C C . ARG A 1 86 ? 5.270 -6.432 -9.336 1.00 90.06 86 ARG A C 1
ATOM 647 O O . ARG A 1 86 ? 4.213 -6.594 -8.735 1.00 90.06 86 ARG A O 1
ATOM 654 N N . ALA A 1 87 ? 5.560 -5.300 -9.979 1.00 88.12 87 ALA A N 1
ATOM 655 C CA . ALA A 1 87 ? 4.593 -4.212 -10.080 1.00 88.12 87 ALA A CA 1
ATOM 656 C C . ALA A 1 87 ? 3.334 -4.660 -10.841 1.00 88.12 87 ALA A C 1
ATOM 658 O O . ALA A 1 87 ? 2.229 -4.348 -10.400 1.00 88.12 87 ALA A O 1
ATOM 659 N N . CYS A 1 88 ? 3.479 -5.423 -11.930 1.00 89.06 88 CYS A N 1
ATOM 660 C CA . CYS A 1 88 ? 2.349 -5.983 -12.681 1.00 89.06 88 CYS A CA 1
ATOM 661 C C . CYS A 1 88 ? 1.410 -6.784 -11.786 1.00 89.06 88 CYS A C 1
ATOM 663 O O . CYS A 1 88 ? 0.210 -6.530 -11.763 1.00 89.06 88 CYS A O 1
ATOM 665 N N . LEU A 1 89 ? 1.961 -7.678 -10.967 1.00 91.12 89 LEU A N 1
ATOM 666 C CA . LEU A 1 89 ? 1.165 -8.454 -10.018 1.00 91.12 89 LEU A CA 1
ATOM 667 C C . LEU A 1 89 ? 0.476 -7.566 -8.971 1.00 91.12 89 LEU A C 1
ATOM 669 O O . LEU A 1 89 ? -0.696 -7.775 -8.669 1.00 91.12 89 LEU A O 1
ATOM 673 N N . GLU A 1 90 ? 1.176 -6.565 -8.427 1.00 91.50 90 GLU A N 1
ATOM 674 C CA . GLU A 1 90 ? 0.607 -5.646 -7.431 1.00 91.50 90 GLU A CA 1
ATOM 675 C C . GLU A 1 90 ? -0.542 -4.796 -7.996 1.00 91.50 90 GLU A C 1
ATOM 677 O O . GLU A 1 90 ? -1.544 -4.594 -7.312 1.00 91.50 90 GLU A O 1
ATOM 682 N N . THR A 1 91 ? -0.426 -4.311 -9.233 1.00 90.50 91 THR A N 1
ATOM 683 C CA . THR A 1 91 ? -1.453 -3.466 -9.870 1.00 90.50 91 THR A CA 1
ATOM 684 C C . THR A 1 91 ? -2.654 -4.259 -10.366 1.00 90.50 91 THR A C 1
ATOM 686 O O . THR A 1 91 ? -3.784 -3.817 -10.167 1.00 90.50 91 THR A O 1
ATOM 689 N N . GLN A 1 92 ? -2.443 -5.452 -10.929 1.00 90.44 92 GLN A N 1
ATOM 690 C CA . GLN A 1 92 ? -3.530 -6.368 -11.283 1.00 90.44 92 GLN A CA 1
ATOM 691 C C . GLN A 1 92 ? -4.320 -6.786 -10.039 1.00 90.44 92 GLN A C 1
ATOM 693 O O . GLN A 1 92 ? -5.549 -6.816 -10.064 1.00 90.44 92 GLN A O 1
ATOM 698 N N . LEU A 1 93 ? -3.629 -7.055 -8.926 1.00 90.12 93 LEU A N 1
ATOM 699 C CA . LEU A 1 93 ? -4.283 -7.390 -7.664 1.00 90.12 93 LEU A CA 1
ATOM 700 C C . LEU A 1 93 ? -5.065 -6.205 -7.091 1.00 90.12 93 LEU A C 1
ATOM 702 O O . LEU A 1 93 ? -6.194 -6.383 -6.644 1.00 90.12 93 LEU A O 1
ATOM 706 N N . GLU A 1 94 ? -4.500 -4.996 -7.140 1.00 89.06 94 GLU A N 1
ATOM 707 C CA . GLU A 1 94 ? -5.207 -3.766 -6.767 1.00 89.06 94 GLU A CA 1
ATOM 708 C C . GLU A 1 94 ? -6.483 -3.578 -7.601 1.00 89.06 94 GLU A C 1
ATOM 710 O O . GLU A 1 94 ? -7.542 -3.273 -7.057 1.00 89.06 94 GLU A O 1
ATOM 715 N N . GLN A 1 95 ? -6.407 -3.800 -8.916 1.00 88.19 95 GLN A N 1
ATOM 716 C CA . GLN A 1 95 ? -7.564 -3.721 -9.801 1.00 88.19 95 GLN A CA 1
ATOM 717 C C . GLN A 1 95 ? -8.638 -4.750 -9.420 1.00 88.19 95 GLN A C 1
ATOM 719 O O . GLN A 1 95 ? -9.801 -4.381 -9.252 1.00 88.19 95 GLN A O 1
ATOM 724 N N . ALA A 1 96 ? -8.253 -6.016 -9.236 1.00 87.88 96 ALA A N 1
ATOM 725 C CA . ALA A 1 96 ? -9.166 -7.096 -8.864 1.00 87.88 96 ALA A CA 1
ATOM 726 C C . ALA A 1 96 ? -9.880 -6.814 -7.528 1.00 87.88 96 ALA A C 1
ATOM 728 O O . ALA A 1 96 ? -11.100 -6.950 -7.414 1.00 87.88 96 ALA A O 1
ATOM 729 N N . LEU A 1 97 ? -9.139 -6.314 -6.533 1.00 86.62 97 LEU A N 1
ATOM 730 C CA . LEU A 1 97 ? -9.684 -5.932 -5.227 1.00 86.62 97 LEU A CA 1
ATOM 731 C C . LEU A 1 97 ? -10.705 -4.785 -5.300 1.00 86.62 97 LEU A C 1
ATOM 733 O O . LEU A 1 97 ? -11.585 -4.706 -4.440 1.00 86.62 97 LEU A O 1
ATOM 737 N N . ARG A 1 98 ? -10.607 -3.897 -6.298 1.00 83.19 98 ARG A N 1
ATOM 738 C CA . ARG A 1 98 ? -11.535 -2.766 -6.479 1.00 83.19 98 ARG A CA 1
ATOM 739 C C . ARG A 1 98 ? -12.756 -3.089 -7.315 1.00 83.19 98 ARG A C 1
ATOM 741 O O . ARG A 1 98 ? -13.828 -2.578 -7.018 1.00 83.19 98 ARG A O 1
ATOM 748 N N . ILE A 1 99 ? -12.604 -3.913 -8.348 1.00 81.69 99 ILE A N 1
ATOM 749 C CA . ILE A 1 99 ? -13.729 -4.321 -9.203 1.00 81.69 99 ILE A CA 1
ATOM 750 C C . ILE A 1 99 ? -14.638 -5.321 -8.457 1.00 81.69 99 ILE A C 1
ATOM 752 O O . ILE A 1 99 ? -15.727 -5.630 -8.926 1.00 81.69 99 ILE A O 1
ATOM 756 N N . HIS A 1 100 ? -14.242 -5.768 -7.254 1.00 67.38 100 HIS A N 1
ATOM 757 C CA . HIS A 1 100 ? -14.965 -6.766 -6.462 1.00 67.38 100 HIS A CA 1
ATOM 758 C C . HIS A 1 100 ? -15.176 -8.067 -7.254 1.00 67.38 100 HIS A C 1
ATOM 760 O O . HIS A 1 100 ? -16.224 -8.705 -7.164 1.00 67.38 100 HIS A O 1
ATOM 766 N N . THR A 1 101 ? -14.174 -8.443 -8.054 1.00 66.25 101 THR A N 1
ATOM 767 C CA . THR A 1 101 ? -14.171 -9.689 -8.826 1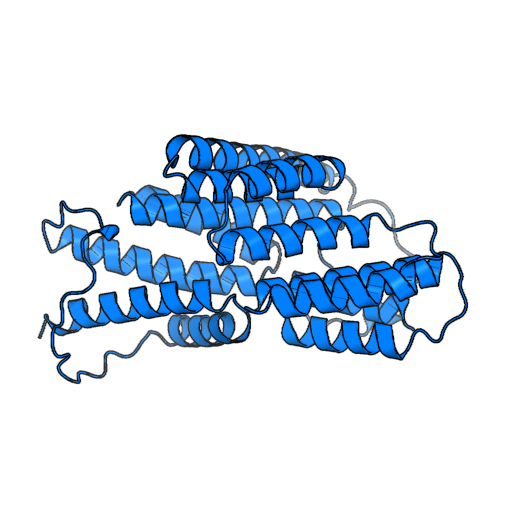.00 66.25 101 THR A CA 1
ATOM 768 C C . THR A 1 101 ? -14.001 -10.906 -7.919 1.00 66.25 101 THR A C 1
ATOM 770 O O . THR A 1 101 ? -13.767 -10.782 -6.715 1.00 66.25 101 THR A O 1
ATOM 773 N N . ASP A 1 102 ? -14.090 -12.096 -8.518 1.00 77.88 102 ASP A N 1
ATOM 774 C CA . ASP A 1 102 ? -13.823 -13.369 -7.853 1.00 77.88 102 ASP A CA 1
ATOM 775 C C . ASP A 1 102 ? -12.518 -13.319 -7.033 1.00 77.88 102 ASP A C 1
ATOM 777 O O . ASP A 1 102 ? -11.429 -13.031 -7.538 1.00 77.88 102 ASP A O 1
ATOM 781 N N . LEU A 1 103 ? -12.634 -13.602 -5.734 1.00 85.50 103 LEU A N 1
ATOM 782 C CA . LEU A 1 103 ? -11.513 -13.601 -4.796 1.00 85.50 103 LEU A CA 1
ATOM 783 C C . LEU A 1 103 ? -10.536 -14.761 -5.060 1.00 85.50 103 LEU A C 1
ATOM 785 O O . LEU A 1 103 ? -9.435 -14.758 -4.506 1.00 85.50 103 LEU A O 1
ATOM 789 N N . SER A 1 104 ? -10.910 -15.743 -5.887 1.00 86.62 104 SER A N 1
ATOM 790 C CA . SER A 1 104 ? -10.022 -16.820 -6.337 1.00 86.62 104 SER A CA 1
ATOM 791 C C . SER A 1 104 ? -8.867 -16.288 -7.203 1.00 86.62 104 SER A C 1
ATOM 793 O O . SER A 1 104 ? -7.714 -16.701 -7.035 1.00 86.62 104 SER A O 1
ATOM 795 N N . ASP A 1 105 ? -9.133 -15.288 -8.049 1.00 88.00 105 ASP A N 1
ATOM 796 C CA . ASP A 1 105 ? -8.110 -14.614 -8.851 1.00 88.00 105 ASP A CA 1
ATOM 797 C C . ASP A 1 105 ? -7.135 -13.835 -7.967 1.00 88.00 105 ASP A C 1
ATOM 799 O O . ASP A 1 105 ? -5.918 -13.889 -8.176 1.00 88.00 105 ASP A O 1
ATOM 803 N N . CYS A 1 106 ? -7.648 -13.188 -6.918 1.00 91.06 106 CYS A N 1
ATOM 804 C CA . CYS A 1 106 ? -6.822 -12.524 -5.916 1.00 91.06 106 CYS A CA 1
ATOM 805 C C . CYS A 1 106 ? -5.875 -13.512 -5.214 1.00 91.06 106 CYS A C 1
ATOM 807 O O . CYS A 1 106 ? -4.699 -13.200 -5.028 1.00 91.06 106 CYS A O 1
ATOM 809 N N . ASP A 1 107 ? -6.333 -14.720 -4.868 1.00 92.00 107 ASP A N 1
ATOM 810 C CA . ASP A 1 107 ? -5.478 -15.748 -4.257 1.00 92.00 107 ASP A CA 1
ATOM 811 C C . ASP A 1 107 ? -4.337 -16.179 -5.185 1.00 92.00 107 ASP A C 1
ATOM 813 O O . ASP A 1 107 ? -3.188 -16.311 -4.745 1.00 92.00 107 ASP A O 1
ATOM 817 N N . ARG A 1 108 ? -4.640 -16.371 -6.475 1.00 93.06 108 ARG A N 1
ATOM 818 C CA . ARG A 1 108 ? -3.642 -16.705 -7.498 1.00 93.06 108 ARG A CA 1
ATOM 819 C C . ARG A 1 108 ? -2.594 -15.599 -7.620 1.00 93.06 108 ARG A C 1
ATOM 821 O O . ARG A 1 108 ? -1.399 -15.892 -7.581 1.00 93.06 108 ARG A O 1
ATOM 828 N N . LEU A 1 109 ? -3.026 -14.342 -7.712 1.00 93.06 109 LEU A N 1
ATOM 829 C CA . LEU A 1 109 ? -2.135 -13.183 -7.810 1.00 93.06 109 LEU A CA 1
ATOM 830 C C . LEU A 1 109 ? -1.270 -13.012 -6.554 1.00 93.06 109 LEU A C 1
ATOM 832 O O . LEU A 1 109 ? -0.066 -12.792 -6.671 1.00 93.06 109 LEU A O 1
ATOM 836 N N . VAL A 1 110 ? -1.838 -13.194 -5.357 1.00 94.38 110 VAL A N 1
ATOM 837 C CA . VAL A 1 110 ? -1.092 -13.169 -4.085 1.00 94.38 110 VAL A CA 1
ATOM 838 C C . VAL A 1 110 ? -0.028 -14.266 -4.045 1.00 94.38 110 VAL A C 1
ATOM 840 O O . VAL A 1 110 ? 1.108 -14.012 -3.634 1.00 94.38 110 VAL A O 1
ATOM 843 N N . LYS A 1 111 ? -0.359 -15.481 -4.497 1.00 94.50 111 LYS A N 1
ATOM 844 C CA . LYS A 1 111 ? 0.596 -16.594 -4.556 1.00 94.50 111 LYS A CA 1
ATOM 845 C C . LYS A 1 111 ? 1.752 -16.276 -5.503 1.00 94.50 111 LYS A C 1
ATOM 847 O O . LYS A 1 111 ? 2.905 -16.461 -5.121 1.00 94.50 111 LYS A O 1
ATOM 852 N N . SER A 1 112 ? 1.472 -15.734 -6.684 1.00 93.56 112 SER A N 1
ATOM 853 C CA . SER A 1 112 ? 2.514 -15.287 -7.616 1.00 93.56 112 SER A CA 1
ATOM 854 C C . SER A 1 112 ? 3.360 -14.152 -7.034 1.00 93.56 112 SER A C 1
ATOM 856 O O . SER A 1 112 ? 4.584 -14.183 -7.139 1.00 93.56 112 SER A O 1
ATOM 858 N N . LEU A 1 113 ? 2.738 -13.183 -6.354 1.00 93.25 113 LEU A N 1
ATOM 859 C CA . LEU A 1 113 ? 3.440 -12.063 -5.724 1.00 93.25 113 LEU A CA 1
ATOM 860 C C . LEU A 1 113 ? 4.398 -12.532 -4.623 1.00 93.25 113 LEU A C 1
ATOM 862 O O . LEU A 1 113 ? 5.456 -11.930 -4.441 1.00 93.25 113 LEU A O 1
ATOM 866 N N . SER A 1 114 ? 4.077 -13.630 -3.930 1.00 94.06 114 SER A N 1
ATOM 867 C CA . SER A 1 114 ? 4.932 -14.174 -2.868 1.00 94.06 114 SER A CA 1
ATOM 868 C C . SER A 1 114 ? 6.333 -14.580 -3.346 1.00 94.06 114 SER A C 1
ATOM 870 O O . SER A 1 114 ? 7.273 -14.519 -2.558 1.00 94.06 114 SER A O 1
ATOM 872 N N . LEU A 1 115 ? 6.492 -14.901 -4.637 1.00 91.75 115 LEU A N 1
ATOM 873 C CA . LEU A 1 115 ? 7.785 -15.224 -5.251 1.00 91.75 115 LEU A CA 1
ATOM 874 C C . LEU A 1 115 ? 8.707 -14.000 -5.369 1.00 91.75 115 LEU A C 1
ATOM 876 O O . LEU A 1 115 ? 9.925 -14.141 -5.343 1.00 91.75 115 LEU A O 1
ATOM 880 N N . PHE A 1 116 ? 8.129 -12.801 -5.480 1.00 89.06 116 PHE A N 1
ATOM 881 C CA . PHE A 1 116 ? 8.864 -11.544 -5.650 1.00 89.06 116 PHE A CA 1
ATOM 882 C C . PHE A 1 116 ? 8.950 -10.734 -4.354 1.00 89.06 116 PHE A C 1
ATOM 884 O O . PHE A 1 116 ? 9.947 -10.062 -4.094 1.00 89.06 116 PHE A O 1
ATOM 891 N N . CYS A 1 117 ? 7.886 -10.740 -3.547 1.00 90.75 117 CYS A N 1
ATOM 892 C CA . CYS A 1 117 ? 7.828 -10.022 -2.281 1.00 90.75 117 CYS A CA 1
ATOM 893 C C . CYS A 1 117 ? 6.859 -10.690 -1.289 1.00 90.75 117 CYS A C 1
ATOM 895 O O . CYS A 1 117 ? 5.667 -10.369 -1.276 1.00 90.75 117 CYS A O 1
ATOM 897 N N . PRO A 1 118 ? 7.363 -11.560 -0.393 1.00 92.06 118 PRO A N 1
ATOM 898 C CA . PRO A 1 118 ? 6.549 -12.212 0.636 1.00 92.06 118 PRO A CA 1
ATOM 899 C C . PRO A 1 118 ? 5.848 -11.228 1.585 1.00 92.06 118 PRO A C 1
ATOM 901 O O . PRO A 1 118 ? 4.726 -11.474 2.027 1.00 92.06 118 PRO A O 1
ATOM 904 N N . TRP A 1 119 ? 6.495 -10.096 1.880 1.00 92.88 119 TRP A N 1
ATOM 905 C CA . TRP A 1 119 ? 5.959 -9.041 2.742 1.00 92.88 119 TRP A CA 1
ATOM 906 C C . TRP A 1 119 ? 4.715 -8.387 2.139 1.00 92.88 119 TRP A C 1
ATOM 908 O O . TRP A 1 119 ? 3.666 -8.353 2.782 1.00 92.88 119 TRP A O 1
ATOM 918 N N . GLU A 1 120 ? 4.805 -7.936 0.885 1.00 92.38 120 GLU A N 1
ATOM 919 C CA . GLU A 1 120 ? 3.658 -7.356 0.183 1.00 92.38 120 GLU A CA 1
ATOM 920 C C . GLU A 1 120 ? 2.564 -8.406 -0.029 1.00 92.38 120 GLU A C 1
ATOM 922 O O . GLU A 1 120 ? 1.399 -8.130 0.240 1.00 92.38 120 GLU A O 1
ATOM 927 N N . ALA A 1 121 ? 2.926 -9.635 -0.413 1.00 93.88 121 ALA A N 1
ATOM 928 C CA . ALA A 1 121 ? 1.964 -10.724 -0.566 1.00 93.88 121 ALA A CA 1
ATOM 929 C C . ALA A 1 121 ? 1.181 -10.998 0.727 1.00 93.88 121 ALA A C 1
ATOM 931 O O . ALA A 1 121 ? -0.027 -11.202 0.674 1.00 93.88 121 ALA A O 1
ATOM 932 N N . THR A 1 122 ? 1.833 -10.948 1.894 1.00 95.25 122 THR A N 1
ATOM 933 C CA . THR A 1 122 ? 1.167 -11.155 3.191 1.00 95.25 122 THR A CA 1
ATOM 934 C C . THR A 1 122 ? 0.222 -10.003 3.542 1.00 95.25 122 THR A C 1
ATOM 936 O O . THR A 1 122 ? -0.886 -10.249 4.016 1.00 95.25 122 THR A O 1
ATOM 939 N N . LEU A 1 123 ? 0.613 -8.753 3.266 1.00 94.44 123 LEU A N 1
ATOM 940 C CA . LEU A 1 123 ? -0.277 -7.598 3.441 1.00 94.44 123 LEU A CA 1
ATOM 941 C C . LEU A 1 123 ? -1.510 -7.698 2.537 1.00 94.44 123 LEU A C 1
ATOM 943 O O . LEU A 1 123 ? -2.636 -7.519 2.995 1.00 94.44 123 LEU A O 1
ATOM 947 N N . ARG A 1 124 ? -1.308 -8.047 1.265 1.00 92.94 124 ARG A N 1
ATOM 948 C CA . ARG A 1 124 ? -2.394 -8.202 0.294 1.00 92.94 124 ARG A CA 1
ATOM 949 C C . ARG A 1 124 ? -3.277 -9.413 0.593 1.00 92.94 124 ARG A C 1
ATOM 951 O O . ARG A 1 124 ? -4.488 -9.337 0.426 1.00 92.94 124 ARG A O 1
ATOM 958 N N . ARG A 1 125 ? -2.708 -10.500 1.125 1.00 95.12 125 ARG A N 1
ATOM 959 C CA . ARG A 1 125 ? -3.462 -11.640 1.669 1.00 95.12 125 ARG A CA 1
ATOM 960 C C . ARG A 1 125 ? -4.410 -11.183 2.775 1.00 95.12 125 ARG A C 1
ATOM 962 O O . ARG A 1 125 ? -5.574 -11.561 2.753 1.00 95.12 125 ARG A O 1
ATOM 969 N N . ALA A 1 126 ? -3.930 -10.374 3.721 1.00 94.69 126 ALA A N 1
ATOM 970 C CA . ALA A 1 126 ? -4.775 -9.852 4.791 1.00 94.69 126 ALA A CA 1
ATOM 971 C C . ALA A 1 126 ? -5.930 -9.005 4.233 1.00 94.69 126 ALA A C 1
ATOM 973 O O . ALA A 1 126 ? -7.061 -9.164 4.677 1.00 94.69 126 ALA A O 1
ATOM 974 N N . GLU A 1 127 ? -5.672 -8.177 3.219 1.00 91.69 127 GLU A N 1
ATOM 975 C CA . GLU A 1 127 ? -6.707 -7.398 2.527 1.00 91.69 127 GLU A CA 1
ATOM 976 C C . GLU A 1 127 ? -7.767 -8.290 1.855 1.00 91.69 127 GLU A C 1
ATOM 978 O O . GLU A 1 127 ? -8.963 -8.055 2.025 1.00 91.69 127 GLU A O 1
ATOM 983 N N . VAL A 1 128 ? -7.357 -9.363 1.169 1.00 93.12 128 VAL A N 1
ATOM 984 C CA . VAL A 1 128 ? -8.282 -10.357 0.588 1.00 93.12 128 VAL A CA 1
ATOM 985 C C . VAL A 1 128 ? -9.132 -11.023 1.673 1.00 93.12 128 VAL A C 1
ATOM 987 O O . VAL A 1 128 ? -10.345 -11.145 1.513 1.00 93.12 128 VAL A O 1
ATOM 990 N N . GLU A 1 129 ? -8.534 -11.423 2.796 1.00 93.31 129 GLU A N 1
ATOM 991 C CA . GLU A 1 129 ? -9.275 -12.025 3.912 1.00 93.31 129 GLU A CA 1
ATOM 992 C C . GLU A 1 129 ? -10.256 -11.033 4.561 1.00 93.31 129 GLU A C 1
ATOM 994 O O . GLU A 1 129 ? -11.361 -11.428 4.932 1.00 93.31 129 GLU A O 1
ATOM 999 N N . LEU A 1 130 ? -9.929 -9.736 4.620 1.00 90.38 130 LEU A N 1
ATOM 1000 C CA . LEU A 1 130 ? -10.886 -8.705 5.044 1.00 90.38 130 LEU A CA 1
ATOM 1001 C C . LEU A 1 130 ? -12.079 -8.608 4.091 1.00 90.38 130 LEU A C 1
ATOM 1003 O O . LEU A 1 130 ? -13.214 -8.525 4.556 1.00 90.38 130 LEU A O 1
ATOM 1007 N N . ARG A 1 131 ? -11.856 -8.694 2.772 1.00 88.75 131 ARG A N 1
ATOM 1008 C CA . ARG A 1 131 ? -12.949 -8.726 1.780 1.00 88.75 131 ARG A CA 1
ATOM 1009 C C . ARG A 1 131 ? -13.838 -9.965 1.913 1.00 88.75 131 ARG A C 1
ATOM 1011 O O . ARG A 1 131 ? -15.011 -9.893 1.569 1.00 88.75 131 ARG A O 1
ATOM 1018 N N . ARG A 1 132 ? -13.306 -11.071 2.446 1.00 89.75 132 ARG A N 1
ATOM 1019 C CA . ARG A 1 132 ? -14.066 -12.291 2.784 1.00 89.75 132 ARG A CA 1
ATOM 1020 C C . ARG A 1 132 ? -14.852 -12.186 4.092 1.00 89.75 132 ARG A C 1
ATOM 1022 O O . ARG A 1 132 ? -15.649 -13.070 4.376 1.00 89.75 132 ARG A O 1
ATOM 1029 N N . GLY A 1 133 ? -14.604 -11.158 4.904 1.00 88.81 133 GLY A N 1
ATOM 1030 C CA . GLY A 1 133 ? -15.123 -11.061 6.271 1.00 88.81 133 GLY A CA 1
ATOM 1031 C C . GLY A 1 133 ? -14.308 -11.845 7.311 1.00 88.81 133 GLY A C 1
ATOM 1032 O O . GLY A 1 133 ? -14.674 -11.871 8.484 1.00 88.81 133 GLY A O 1
ATOM 1033 N N . ASN A 1 134 ? -13.168 -12.433 6.931 1.00 92.06 134 ASN A N 1
ATOM 1034 C CA . ASN A 1 134 ? -12.290 -13.204 7.816 1.00 92.06 134 ASN A CA 1
ATOM 1035 C C . ASN A 1 134 ? -11.350 -12.285 8.617 1.00 92.06 134 ASN A C 1
ATOM 1037 O O . ASN A 1 134 ? -10.123 -12.309 8.473 1.00 92.06 134 ASN A O 1
ATOM 1041 N N . THR A 1 135 ? -11.929 -11.455 9.485 1.00 92.44 135 THR A N 1
ATOM 1042 C CA . THR A 1 135 ? -11.203 -10.422 10.245 1.00 92.44 135 THR A CA 1
ATOM 1043 C C . THR A 1 135 ? -10.158 -10.992 11.210 1.00 92.44 135 THR A C 1
ATOM 1045 O O 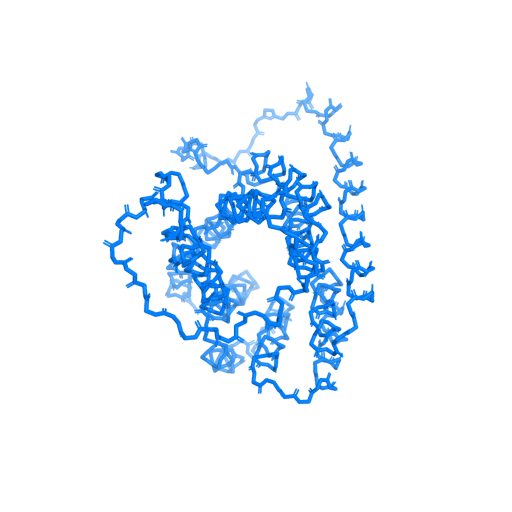. THR A 1 135 ? -9.103 -10.384 11.402 1.00 92.44 135 THR A O 1
ATOM 1048 N N . SER A 1 136 ? -10.396 -12.179 11.777 1.00 93.38 136 SER A N 1
ATOM 1049 C CA . SER A 1 136 ? -9.459 -12.868 12.676 1.00 93.38 136 SER A CA 1
ATOM 1050 C C . SER A 1 136 ? -8.173 -13.286 11.956 1.00 93.38 136 SER A C 1
ATOM 1052 O O . SER A 1 136 ? -7.072 -12.986 12.424 1.00 93.38 136 SER A O 1
ATOM 1054 N N . THR A 1 137 ? -8.306 -13.914 10.786 1.00 94.25 137 THR A N 1
ATOM 1055 C CA . THR A 1 137 ? -7.180 -14.326 9.940 1.00 94.25 137 THR A CA 1
ATOM 1056 C C . THR A 1 137 ? -6.393 -13.117 9.451 1.00 94.25 137 THR A C 1
ATOM 1058 O O . THR A 1 137 ? -5.166 -13.098 9.554 1.00 94.25 137 THR A O 1
ATOM 1061 N N . ALA A 1 138 ? -7.086 -12.078 8.974 1.00 94.81 138 ALA A N 1
ATOM 1062 C CA . ALA A 1 138 ? -6.447 -10.841 8.539 1.00 94.81 138 ALA A CA 1
ATOM 1063 C C . ALA A 1 138 ? -5.628 -10.197 9.668 1.00 94.81 138 ALA A C 1
ATOM 1065 O O . ALA A 1 138 ? -4.457 -9.868 9.475 1.00 94.81 138 ALA A O 1
ATOM 1066 N N . LYS A 1 139 ? -6.200 -10.100 10.875 1.00 95.00 139 LYS A N 1
ATOM 1067 C CA . LYS A 1 139 ? -5.501 -9.590 12.061 1.00 95.00 139 LYS A CA 1
ATOM 1068 C C . LYS A 1 139 ? -4.239 -10.398 12.369 1.00 95.00 139 LYS A C 1
ATOM 1070 O O . LYS A 1 139 ? -3.191 -9.799 12.596 1.00 95.00 139 LYS A O 1
ATOM 1075 N N . LEU A 1 140 ? -4.311 -11.729 12.347 1.00 96.38 140 LEU A N 1
ATOM 1076 C CA . LEU A 1 140 ? -3.163 -12.596 12.633 1.00 96.38 140 LEU A CA 1
ATOM 1077 C C . LEU A 1 140 ? -2.025 -12.406 11.618 1.00 96.38 140 LEU A C 1
ATOM 1079 O O . LEU A 1 140 ? -0.857 -12.317 12.003 1.00 96.38 140 LEU A O 1
ATOM 1083 N N . LEU A 1 141 ? -2.355 -12.286 10.329 1.00 96.00 141 LEU A N 1
ATOM 1084 C CA . LEU A 1 141 ? -1.372 -12.010 9.277 1.00 96.00 141 LEU A CA 1
ATOM 1085 C C . LEU A 1 141 ? -0.682 -10.655 9.489 1.00 96.00 141 LEU A C 1
ATOM 1087 O O . LEU A 1 141 ? 0.545 -10.574 9.430 1.00 96.00 141 LEU A O 1
ATOM 1091 N N . LEU A 1 142 ? -1.451 -9.605 9.788 1.00 96.50 142 LEU A N 1
ATOM 1092 C CA . LEU A 1 142 ? -0.914 -8.262 10.025 1.00 96.50 142 LEU A CA 1
ATOM 1093 C C . LEU A 1 142 ? -0.056 -8.195 11.296 1.00 96.50 142 LEU A C 1
ATOM 1095 O O . LEU A 1 142 ? 1.013 -7.584 11.284 1.00 96.50 142 LEU A O 1
ATOM 1099 N N . GLN A 1 143 ? -0.476 -8.869 12.371 1.00 95.50 143 GLN A N 1
ATOM 1100 C CA . GLN A 1 143 ? 0.307 -8.982 13.603 1.00 95.50 143 GLN A CA 1
ATOM 1101 C C . GLN A 1 143 ? 1.641 -9.683 13.354 1.00 95.50 143 GLN A C 1
ATOM 1103 O O . GLN A 1 143 ? 2.672 -9.211 13.830 1.00 95.50 143 GLN A O 1
ATOM 1108 N N . LYS A 1 144 ? 1.642 -10.763 12.564 1.00 95.25 144 LYS A N 1
ATOM 1109 C CA . LYS A 1 144 ? 2.870 -11.467 12.181 1.00 95.25 144 LYS A CA 1
ATOM 1110 C C . LYS A 1 144 ? 3.823 -10.552 11.411 1.00 95.25 144 LYS A C 1
ATOM 1112 O O . LYS A 1 144 ? 5.006 -10.516 11.734 1.00 95.25 144 LYS A O 1
ATOM 1117 N N . VAL A 1 145 ? 3.322 -9.791 10.435 1.00 95.19 145 VAL A N 1
ATOM 1118 C CA . VAL A 1 145 ? 4.138 -8.821 9.682 1.00 95.19 145 VAL A C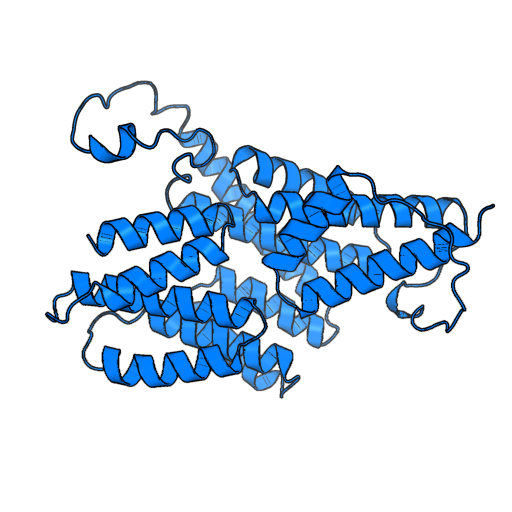A 1
ATOM 1119 C C . VAL A 1 145 ? 4.740 -7.770 10.618 1.00 95.19 145 VAL A C 1
ATOM 1121 O O . VAL A 1 145 ? 5.945 -7.535 10.576 1.00 95.19 145 VAL A O 1
ATOM 1124 N N . ALA A 1 146 ? 3.929 -7.168 11.491 1.00 94.06 146 ALA A N 1
ATOM 1125 C CA . ALA A 1 146 ? 4.398 -6.141 12.419 1.00 94.06 146 ALA A CA 1
ATOM 1126 C C . ALA A 1 146 ? 5.430 -6.679 13.428 1.00 94.06 146 ALA A C 1
ATOM 1128 O O . ALA A 1 146 ? 6.416 -5.997 13.708 1.00 94.06 146 ALA A O 1
ATOM 1129 N N . ALA A 1 147 ? 5.233 -7.896 13.947 1.00 93.31 147 ALA A N 1
ATOM 1130 C CA . ALA A 1 147 ? 6.157 -8.541 14.879 1.00 93.31 147 ALA A CA 1
ATOM 1131 C C . ALA A 1 147 ? 7.510 -8.832 14.217 1.00 93.31 147 ALA A C 1
ATOM 1133 O O . ALA A 1 147 ? 8.532 -8.334 14.677 1.00 93.31 147 ALA A O 1
ATOM 1134 N N . VAL A 1 148 ? 7.511 -9.520 13.069 1.00 93.69 148 VAL A N 1
ATOM 1135 C CA . VAL A 1 148 ? 8.754 -9.847 12.350 1.00 93.69 148 VAL A CA 1
ATOM 1136 C C . VAL A 1 148 ? 9.497 -8.575 11.931 1.00 93.69 148 VAL A C 1
ATOM 1138 O O . VAL A 1 148 ? 10.720 -8.511 12.034 1.00 93.69 148 VAL A O 1
ATOM 1141 N N . ALA A 1 149 ? 8.781 -7.532 11.494 1.00 92.19 149 ALA A N 1
ATOM 1142 C CA . ALA A 1 149 ? 9.409 -6.255 11.162 1.00 92.19 149 ALA A CA 1
ATOM 1143 C C . ALA A 1 149 ? 10.042 -5.582 12.391 1.00 92.19 149 ALA A C 1
ATOM 1145 O O . ALA A 1 149 ? 11.150 -5.055 12.295 1.00 92.19 149 ALA A O 1
ATOM 1146 N N . THR A 1 150 ? 9.375 -5.652 13.546 1.00 91.19 150 THR A N 1
ATOM 1147 C CA . THR A 1 150 ? 9.898 -5.134 14.818 1.00 91.19 150 THR A CA 1
ATOM 1148 C C . THR A 1 150 ? 11.169 -5.874 15.236 1.00 91.19 150 THR A C 1
ATOM 1150 O O . THR A 1 150 ? 12.149 -5.232 15.612 1.00 91.19 150 THR A O 1
ATOM 1153 N N . ASP A 1 151 ? 11.189 -7.201 15.130 1.00 90.31 151 ASP A N 1
ATOM 1154 C CA . ASP A 1 151 ? 12.341 -8.028 15.508 1.00 90.31 151 ASP A CA 1
ATOM 1155 C C . ASP A 1 151 ? 13.553 -7.739 14.610 1.00 90.31 151 ASP A C 1
ATOM 1157 O O . ASP A 1 151 ? 14.672 -7.528 15.085 1.00 90.31 151 ASP A O 1
ATOM 1161 N N . ILE A 1 152 ? 13.330 -7.636 13.296 1.00 88.19 152 ILE A N 1
ATOM 1162 C CA . ILE A 1 152 ? 14.380 -7.271 12.335 1.00 88.19 152 ILE A CA 1
ATOM 1163 C C . ILE A 1 152 ? 14.886 -5.854 12.612 1.00 88.19 152 ILE A C 1
ATOM 1165 O O . ILE A 1 152 ? 16.090 -5.613 12.645 1.00 88.19 152 ILE A O 1
ATOM 1169 N N . ARG A 1 153 ? 13.986 -4.897 12.841 1.00 87.50 153 ARG A N 1
ATOM 1170 C CA . ARG A 1 153 ? 14.368 -3.509 13.104 1.00 87.50 153 ARG A CA 1
ATOM 1171 C C . ARG A 1 153 ? 15.157 -3.372 14.401 1.00 87.50 153 ARG A C 1
ATOM 1173 O O . ARG A 1 153 ? 16.177 -2.694 14.406 1.00 87.50 153 ARG A O 1
ATOM 1180 N N . THR A 1 154 ? 14.708 -4.001 15.484 1.00 84.56 154 THR A N 1
ATOM 1181 C CA . THR A 1 154 ? 15.394 -3.920 16.780 1.00 84.56 154 THR A CA 1
ATOM 1182 C C . THR A 1 154 ? 16.753 -4.610 16.724 1.00 84.56 154 THR A C 1
ATOM 1184 O O . THR A 1 154 ? 17.737 -4.012 17.146 1.00 84.56 154 THR A O 1
ATOM 1187 N N . SER A 1 155 ? 16.856 -5.794 16.112 1.00 81.44 155 SER A N 1
ATOM 1188 C CA . SER A 1 155 ? 18.144 -6.483 15.925 1.00 81.44 155 SER A CA 1
ATOM 1189 C C . SER A 1 155 ? 19.138 -5.699 15.055 1.00 81.44 155 SER A C 1
ATOM 1191 O O . SER A 1 155 ? 20.329 -5.662 15.368 1.00 81.44 155 SER A O 1
ATOM 1193 N N . LEU A 1 156 ? 18.673 -5.017 14.003 1.00 68.75 156 LEU A N 1
ATOM 1194 C CA . LEU A 1 156 ? 19.514 -4.153 13.166 1.00 68.75 156 LEU A CA 1
ATOM 1195 C C . LEU A 1 156 ? 19.908 -2.845 13.868 1.00 68.75 156 LEU A C 1
ATOM 1197 O O . LEU A 1 156 ? 21.048 -2.401 13.723 1.00 68.75 156 LEU A O 1
ATOM 1201 N N . ASP A 1 157 ? 19.000 -2.247 14.647 1.00 60.09 157 ASP A N 1
ATOM 1202 C CA . ASP A 1 157 ? 19.270 -1.038 15.435 1.00 60.09 157 ASP A CA 1
ATOM 1203 C C . ASP A 1 157 ? 20.365 -1.300 16.503 1.00 60.09 157 ASP A C 1
ATOM 1205 O O . ASP A 1 157 ? 21.195 -0.422 16.745 1.00 60.09 157 ASP A O 1
ATOM 1209 N N . PHE A 1 158 ? 20.462 -2.514 17.073 1.00 49.94 158 PHE A N 1
ATOM 1210 C CA . PHE A 1 158 ? 21.535 -2.888 18.019 1.00 49.94 158 PHE A CA 1
ATOM 1211 C C . PHE A 1 158 ? 22.931 -2.987 17.382 1.00 49.94 158 PHE A C 1
ATOM 1213 O O . PHE A 1 158 ? 23.930 -2.711 18.048 1.00 49.94 158 PHE A O 1
ATOM 1220 N N . ASN A 1 159 ? 23.025 -3.337 16.097 1.00 45.41 159 ASN A N 1
ATOM 1221 C CA . ASN A 1 159 ? 24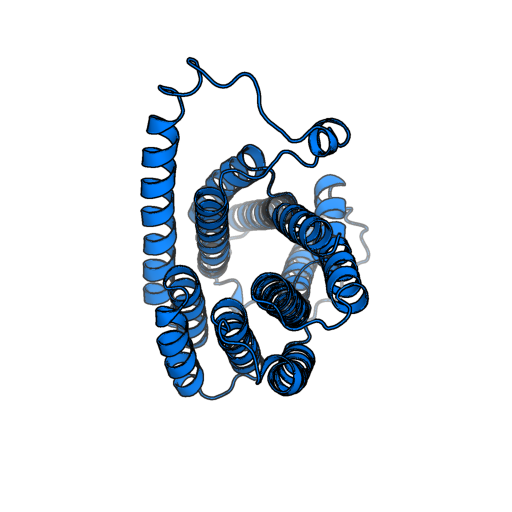.316 -3.519 15.426 1.00 45.41 159 ASN A CA 1
ATOM 1222 C C . ASN A 1 159 ? 24.935 -2.206 14.918 1.00 45.41 159 ASN A C 1
ATOM 1224 O O . ASN A 1 159 ? 26.136 -2.162 14.653 1.00 45.41 159 ASN A O 1
ATOM 1228 N N . ARG A 1 160 ? 24.158 -1.117 14.809 1.00 48.38 160 ARG A N 1
ATOM 1229 C CA . ARG A 1 160 ? 24.646 0.152 14.236 1.00 48.38 160 ARG A CA 1
ATOM 1230 C C . ARG A 1 160 ? 25.266 1.113 15.255 1.00 48.38 160 ARG A C 1
ATOM 1232 O O . ARG A 1 160 ? 26.126 1.898 14.875 1.00 48.38 160 ARG A O 1
ATOM 1239 N N . PHE A 1 161 ? 24.921 1.007 16.540 1.00 41.25 161 PHE A N 1
ATOM 1240 C CA . PHE A 1 161 ? 25.539 1.829 17.596 1.00 41.25 161 PHE A CA 1
ATOM 1241 C C . PHE A 1 161 ? 26.907 1.319 18.078 1.00 41.25 161 PHE A C 1
ATOM 1243 O O . PHE A 1 161 ? 27.558 2.000 18.859 1.00 41.25 161 PHE A O 1
ATOM 1250 N N . LYS A 1 162 ? 27.377 0.155 17.604 1.00 36.81 162 LYS A N 1
ATOM 1251 C CA . LYS A 1 162 ? 28.726 -0.358 17.915 1.00 36.81 162 LYS A CA 1
ATOM 1252 C C . LYS A 1 162 ? 29.749 -0.220 16.783 1.00 36.81 162 LYS A C 1
ATOM 1254 O O . LYS A 1 162 ? 30.926 -0.430 17.040 1.00 36.81 162 LYS A O 1
ATOM 1259 N N . LEU A 1 163 ? 29.333 0.125 15.560 1.00 38.88 163 LEU A N 1
ATOM 1260 C CA . LEU A 1 163 ? 30.231 0.204 14.393 1.00 38.88 163 LEU A CA 1
ATOM 1261 C C . LEU A 1 163 ? 30.370 1.607 13.776 1.00 38.88 163 LEU A C 1
ATOM 1263 O O . LEU A 1 163 ? 31.108 1.760 12.812 1.00 38.88 163 LEU A O 1
ATOM 1267 N N . ALA A 1 164 ? 29.671 2.623 14.292 1.00 35.62 164 ALA A N 1
ATOM 1268 C CA . ALA A 1 164 ? 29.656 3.963 13.694 1.00 35.62 164 ALA A CA 1
ATOM 1269 C C . ALA A 1 164 ? 30.650 4.968 14.315 1.00 35.62 164 ALA A C 1
ATOM 1271 O O . ALA A 1 164 ? 30.693 6.108 13.866 1.00 35.62 164 ALA A O 1
ATOM 1272 N N . GLU A 1 165 ? 31.458 4.570 15.304 1.00 37.78 165 GLU A N 1
ATOM 1273 C CA . GLU A 1 165 ? 32.524 5.426 15.863 1.00 37.78 165 GLU A CA 1
ATOM 1274 C C . GLU A 1 165 ? 33.926 5.106 15.326 1.00 37.78 165 GLU A C 1
ATOM 1276 O O . GLU A 1 165 ? 34.887 5.782 15.683 1.00 37.78 165 GLU A O 1
ATOM 1281 N N . SER A 1 166 ? 34.076 4.130 14.428 1.00 35.16 166 SER A N 1
ATOM 1282 C CA . SER A 1 166 ? 35.369 3.856 13.805 1.00 35.16 166 SER A CA 1
ATOM 1283 C C . SER A 1 166 ? 35.251 3.670 12.295 1.00 35.16 166 SER A C 1
ATOM 1285 O O . SER A 1 166 ? 34.766 2.663 11.792 1.00 35.16 166 SER A O 1
ATOM 1287 N N . ASN A 1 167 ? 35.802 4.662 11.593 1.00 36.16 167 ASN A N 1
ATOM 1288 C CA . ASN A 1 167 ? 36.270 4.617 10.209 1.00 36.16 167 ASN A CA 1
ATOM 1289 C C . ASN A 1 167 ? 35.196 4.686 9.116 1.00 36.16 167 ASN A C 1
ATOM 1291 O O . ASN A 1 167 ? 34.710 3.661 8.647 1.00 36.16 167 ASN A O 1
ATOM 1295 N N . GLN A 1 168 ? 34.942 5.902 8.623 1.00 34.66 168 GLN A N 1
ATOM 1296 C CA . GLN A 1 168 ? 34.947 6.208 7.183 1.00 34.66 168 GLN A CA 1
ATOM 1297 C C . GLN A 1 168 ? 34.859 7.727 6.974 1.00 34.66 168 GLN A C 1
ATOM 1299 O O . GLN A 1 168 ? 33.814 8.293 6.657 1.00 34.66 168 GLN A O 1
ATOM 1304 N N . GLU A 1 169 ? 35.999 8.386 7.175 1.00 36.69 169 GLU A N 1
ATOM 1305 C CA . GLU A 1 169 ? 36.363 9.522 6.336 1.00 36.69 169 GLU A CA 1
ATOM 1306 C C . GLU A 1 169 ? 36.676 8.999 4.919 1.00 36.69 169 GLU A C 1
ATOM 1308 O O . GLU A 1 169 ? 37.230 7.913 4.762 1.00 36.69 169 GLU A O 1
ATOM 1313 N N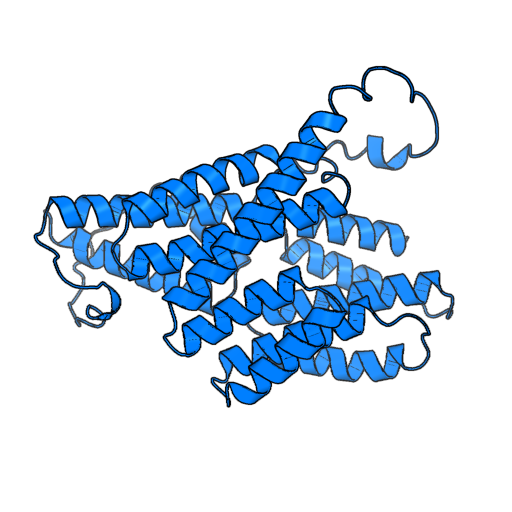 . GLU A 1 170 ? 36.296 9.801 3.921 1.00 41.56 170 GLU A N 1
ATOM 1314 C CA . GLU A 1 170 ? 36.758 9.784 2.524 1.00 41.56 170 GLU A CA 1
ATOM 1315 C C . GLU A 1 170 ? 36.334 8.623 1.601 1.00 41.56 170 GLU A C 1
ATOM 1317 O O . GLU A 1 170 ? 36.926 7.550 1.582 1.00 41.56 170 GLU A O 1
ATOM 1322 N N . SER A 1 171 ? 35.361 8.903 0.716 1.00 34.69 171 SER A N 1
ATOM 1323 C CA . SER A 1 171 ? 35.475 8.665 -0.740 1.00 34.69 171 SER A CA 1
ATOM 1324 C C . SER A 1 171 ? 34.125 8.869 -1.455 1.00 34.69 171 SER A C 1
ATOM 1326 O O . SER A 1 171 ? 33.268 7.990 -1.440 1.00 34.69 171 SER A O 1
ATOM 1328 N N . GLY A 1 172 ? 33.984 10.005 -2.151 1.00 35.00 172 GLY A N 1
ATOM 1329 C CA . GLY A 1 172 ? 33.186 10.126 -3.381 1.00 35.00 172 GLY A CA 1
ATOM 1330 C C . GLY A 1 172 ? 31.663 10.255 -3.263 1.00 35.00 172 GLY A C 1
ATOM 1331 O O . GLY A 1 172 ? 30.963 9.323 -3.625 1.00 35.00 172 GLY A O 1
ATOM 1332 N N . ASP A 1 173 ? 31.148 11.429 -2.868 1.00 33.62 173 ASP A N 1
ATOM 1333 C CA . ASP A 1 173 ? 29.876 11.948 -3.420 1.00 33.62 173 ASP A CA 1
ATOM 1334 C C . ASP A 1 173 ? 29.643 13.430 -3.057 1.00 33.62 173 ASP A C 1
ATOM 1336 O O . ASP A 1 173 ? 28.792 13.799 -2.245 1.00 33.62 173 ASP A O 1
ATOM 1340 N N . ALA A 1 174 ? 30.431 14.326 -3.660 1.00 35.41 174 ALA A N 1
ATOM 1341 C CA . ALA A 1 174 ? 30.364 15.768 -3.396 1.00 35.41 174 ALA A CA 1
ATOM 1342 C C . ALA A 1 174 ? 29.006 16.410 -3.764 1.00 35.41 174 ALA A C 1
ATOM 1344 O O . ALA A 1 174 ? 28.673 17.477 -3.256 1.00 35.41 174 ALA A O 1
ATOM 1345 N N . PHE A 1 175 ? 28.177 15.768 -4.594 1.00 37.41 175 PHE A N 1
ATOM 1346 C CA . PHE A 1 175 ? 26.912 16.359 -5.050 1.00 37.41 175 PHE A CA 1
ATOM 1347 C C . PHE A 1 175 ? 25.761 16.209 -4.039 1.00 37.41 175 PHE A C 1
ATOM 1349 O O . PHE A 1 175 ? 24.902 17.084 -3.940 1.00 37.41 175 PHE A O 1
ATOM 1356 N N . LEU A 1 176 ? 25.763 15.149 -3.221 1.00 37.12 176 LEU A N 1
ATOM 1357 C CA . LEU A 1 176 ? 24.735 14.927 -2.192 1.00 37.12 176 LEU A CA 1
ATOM 1358 C C . LEU A 1 176 ? 24.991 15.720 -0.900 1.00 37.12 176 LEU A C 1
ATOM 1360 O O . LEU A 1 176 ? 24.103 15.816 -0.057 1.00 37.12 176 LEU A O 1
ATOM 1364 N N . HIS A 1 177 ? 26.171 16.329 -0.746 1.00 37.69 177 HIS A N 1
ATOM 1365 C CA . HIS A 1 177 ? 26.456 17.246 0.361 1.00 37.69 177 HIS A CA 1
ATOM 1366 C C . HIS A 1 177 ? 25.853 18.644 0.162 1.00 37.69 177 HIS A C 1
ATOM 1368 O O . HIS A 1 177 ? 25.666 19.362 1.144 1.00 37.69 177 HIS A O 1
ATOM 1374 N N . HIS A 1 178 ? 25.504 19.017 -1.074 1.00 35.50 178 HIS A N 1
ATOM 1375 C CA . HIS A 1 178 ? 24.950 20.336 -1.395 1.00 35.50 178 HIS A CA 1
ATOM 1376 C C . HIS A 1 178 ? 23.418 20.399 -1.378 1.00 35.50 178 HIS A C 1
ATOM 1378 O O . HIS A 1 178 ? 22.861 21.492 -1.374 1.00 35.50 178 HIS A O 1
ATOM 1384 N N . VAL A 1 179 ? 22.736 19.255 -1.268 1.00 39.91 179 VAL A N 1
ATOM 1385 C CA . VAL A 1 179 ? 21.297 19.183 -0.967 1.00 39.91 179 VAL A CA 1
ATOM 1386 C C . VAL A 1 179 ? 21.127 18.678 0.467 1.00 39.91 179 VAL A C 1
ATOM 1388 O O . VAL A 1 179 ? 20.504 17.655 0.731 1.00 39.91 179 VAL A O 1
ATOM 1391 N N . ARG A 1 180 ? 21.731 19.383 1.430 1.00 36.84 180 ARG A N 1
ATOM 1392 C CA . ARG A 1 180 ? 21.335 19.271 2.841 1.00 36.84 180 ARG A CA 1
ATOM 1393 C C . ARG A 1 180 ? 20.062 20.084 3.043 1.00 36.84 180 ARG A C 1
ATOM 1395 O O . ARG A 1 180 ? 20.074 21.110 3.713 1.00 36.84 180 ARG A O 1
ATOM 1402 N N . ASP A 1 181 ? 18.973 19.628 2.437 1.00 41.53 181 ASP A N 1
ATOM 1403 C CA . ASP A 1 181 ? 17.658 20.007 2.924 1.00 41.53 181 ASP A CA 1
ATOM 1404 C C . ASP A 1 181 ? 17.411 19.167 4.193 1.00 41.53 181 ASP A C 1
ATOM 1406 O O . ASP A 1 181 ? 17.401 17.933 4.104 1.00 41.53 181 ASP A O 1
ATOM 1410 N N . PRO A 1 182 ? 17.279 19.768 5.391 1.00 42.94 182 PRO A N 1
ATOM 1411 C CA . PRO A 1 182 ? 17.022 19.029 6.631 1.00 42.94 182 PRO A CA 1
ATOM 1412 C C . PRO A 1 182 ? 15.745 18.168 6.575 1.00 42.94 182 PRO A C 1
ATOM 1414 O O . PRO A 1 182 ? 15.563 17.292 7.420 1.00 42.94 182 PRO A O 1
ATOM 1417 N N . HIS A 1 183 ? 14.892 18.369 5.564 1.00 47.72 183 HIS A N 1
ATOM 1418 C CA . HIS A 1 183 ? 13.661 17.617 5.328 1.00 47.72 183 HIS A CA 1
ATOM 1419 C C . HIS A 1 183 ? 13.814 16.353 4.457 1.00 47.72 183 HIS A C 1
ATOM 1421 O O . HIS A 1 183 ? 12.877 15.559 4.384 1.00 47.72 183 HIS A O 1
ATOM 1427 N N . LEU A 1 184 ? 14.974 16.123 3.829 1.00 53.19 184 LEU A N 1
ATOM 1428 C CA . LEU A 1 184 ? 15.247 14.957 2.971 1.00 53.19 184 LEU A CA 1
ATOM 1429 C C . LEU A 1 184 ? 16.527 14.238 3.423 1.00 53.19 184 LEU A C 1
ATOM 1431 O O . LEU A 1 184 ? 17.479 14.057 2.662 1.00 53.19 184 LEU A O 1
ATOM 1435 N N . SER A 1 185 ? 16.571 13.838 4.696 1.00 56.44 185 SER A N 1
ATOM 1436 C CA . SER A 1 185 ? 17.643 12.972 5.191 1.00 56.44 185 SER A CA 1
ATOM 1437 C C . SER A 1 185 ? 17.680 11.667 4.388 1.00 56.44 185 SER A C 1
ATOM 1439 O O . SER A 1 185 ? 16.638 11.124 4.019 1.00 56.44 185 SER A O 1
ATOM 1441 N N . ARG A 1 186 ? 18.885 11.149 4.088 1.00 57.81 186 ARG A N 1
ATOM 1442 C CA . ARG A 1 186 ? 19.013 9.875 3.361 1.00 57.81 186 ARG A CA 1
ATOM 1443 C C . ARG A 1 186 ? 18.196 8.813 4.108 1.00 57.81 186 ARG A C 1
ATOM 1445 O O . ARG A 1 186 ? 18.442 8.623 5.305 1.00 57.81 186 ARG A O 1
ATOM 1452 N N . PRO A 1 187 ? 17.254 8.119 3.443 1.00 60.44 187 PRO A N 1
ATOM 1453 C CA . PRO A 1 187 ? 16.504 7.064 4.096 1.00 60.44 187 PRO A CA 1
ATOM 1454 C C . PRO A 1 187 ? 17.485 6.034 4.674 1.00 60.44 187 PRO A C 1
ATOM 1456 O O . PRO A 1 187 ? 18.572 5.834 4.115 1.00 60.44 187 PRO A O 1
ATOM 1459 N N . PRO A 1 188 ? 17.140 5.368 5.791 1.00 62.22 188 PRO A N 1
ATOM 1460 C CA . PRO A 1 188 ? 17.952 4.263 6.289 1.00 62.22 188 PRO A CA 1
ATOM 1461 C C . PRO A 1 188 ? 18.185 3.252 5.158 1.00 62.22 188 PRO A C 1
ATOM 1463 O O . PRO A 1 188 ? 17.322 3.118 4.288 1.00 62.22 188 PRO A O 1
ATOM 1466 N N . ASN A 1 189 ? 19.327 2.545 5.188 1.00 64.00 189 ASN A N 1
ATOM 1467 C CA . ASN A 1 189 ? 19.728 1.534 4.196 1.00 64.00 189 ASN A CA 1
ATOM 1468 C C . ASN A 1 189 ? 18.497 0.821 3.615 1.00 64.00 189 ASN A C 1
ATOM 1470 O O . ASN A 1 189 ? 17.674 0.345 4.397 1.00 64.00 189 ASN A O 1
ATOM 1474 N N . GLY A 1 190 ? 18.363 0.757 2.283 1.00 64.62 190 GLY A N 1
ATOM 1475 C CA . GLY A 1 190 ? 17.085 0.482 1.600 1.00 64.62 190 GLY A CA 1
ATOM 1476 C C . GLY A 1 190 ? 16.264 -0.697 2.148 1.00 64.62 190 GLY A C 1
ATOM 1477 O O . GLY A 1 190 ? 15.037 -0.622 2.184 1.00 64.62 190 GLY A O 1
ATOM 1478 N N . GLY A 1 191 ? 16.921 -1.743 2.665 1.00 76.25 191 GLY A N 1
ATOM 1479 C CA . GLY A 1 191 ? 16.266 -2.851 3.369 1.00 76.25 191 GLY A CA 1
ATOM 1480 C C . GLY A 1 191 ? 15.565 -2.454 4.677 1.00 76.25 191 GLY A C 1
ATOM 1481 O O . GLY A 1 191 ? 14.401 -2.794 4.866 1.00 76.25 191 GLY A O 1
ATOM 1482 N N . LEU A 1 192 ? 16.221 -1.693 5.561 1.00 83.12 192 LEU A N 1
ATOM 1483 C CA . LEU A 1 192 ? 15.627 -1.219 6.819 1.00 83.12 192 LEU A CA 1
ATOM 1484 C C . LEU A 1 192 ? 14.458 -0.265 6.548 1.00 83.12 192 LEU A C 1
ATOM 1486 O O . LEU A 1 192 ? 13.400 -0.398 7.157 1.00 83.12 192 LEU A O 1
ATOM 1490 N N . GLY A 1 193 ? 14.619 0.648 5.587 1.00 82.00 193 GLY A N 1
ATOM 1491 C CA . GLY A 1 193 ? 13.540 1.538 5.165 1.00 82.00 193 GLY A CA 1
ATOM 1492 C C . GLY A 1 193 ? 12.311 0.777 4.659 1.00 82.00 193 GLY A C 1
ATOM 1493 O O . GLY A 1 193 ? 11.184 1.104 5.027 1.00 82.00 193 GLY A O 1
ATOM 1494 N N . ALA A 1 194 ? 12.514 -0.279 3.865 1.00 84.12 194 ALA A N 1
ATOM 1495 C CA . ALA A 1 194 ? 11.426 -1.138 3.404 1.00 84.12 194 ALA A CA 1
ATOM 1496 C C . ALA A 1 194 ? 10.723 -1.864 4.565 1.00 84.12 194 ALA A C 1
ATOM 1498 O O . ALA A 1 194 ? 9.493 -1.863 4.622 1.00 84.12 194 ALA A O 1
ATOM 1499 N N . VAL A 1 195 ? 11.484 -2.425 5.513 1.00 90.19 195 VAL A N 1
ATOM 1500 C CA . VAL A 1 195 ? 10.941 -3.103 6.705 1.00 90.19 195 VAL A CA 1
ATOM 1501 C C . VAL A 1 195 ? 10.064 -2.160 7.530 1.00 90.19 195 VAL A C 1
ATOM 1503 O O . VAL A 1 195 ? 8.935 -2.519 7.861 1.00 90.19 195 VAL A O 1
ATOM 1506 N N . VAL A 1 196 ? 10.527 -0.933 7.791 1.00 91.06 196 VAL A N 1
ATOM 1507 C CA . VAL A 1 196 ? 9.745 0.075 8.529 1.00 91.06 196 VAL A CA 1
ATOM 1508 C C . VAL A 1 196 ? 8.440 0.397 7.801 1.00 91.06 196 VAL A C 1
ATOM 1510 O O . VAL A 1 196 ? 7.386 0.458 8.432 1.00 91.06 196 VAL A O 1
ATOM 1513 N N . ARG A 1 197 ? 8.465 0.566 6.471 1.00 90.56 197 ARG A N 1
ATOM 1514 C CA . ARG A 1 197 ? 7.232 0.828 5.709 1.00 90.56 197 ARG A CA 1
ATOM 1515 C C . ARG A 1 197 ? 6.247 -0.342 5.784 1.00 90.56 197 ARG A C 1
ATOM 1517 O O . ARG A 1 197 ? 5.047 -0.094 5.891 1.00 90.56 197 ARG A O 1
ATOM 1524 N N . PHE A 1 198 ? 6.718 -1.591 5.748 1.00 93.00 198 PHE A N 1
ATOM 1525 C CA . PHE A 1 198 ? 5.848 -2.757 5.942 1.00 93.00 198 PHE A CA 1
ATOM 1526 C C . PHE A 1 198 ? 5.256 -2.799 7.355 1.00 93.00 198 PHE A C 1
ATOM 1528 O O . PHE A 1 198 ? 4.062 -3.062 7.494 1.00 93.00 198 PHE A O 1
ATOM 1535 N N . GLU A 1 199 ? 6.050 -2.478 8.382 1.00 94.62 199 GLU A N 1
ATOM 1536 C CA . GLU A 1 199 ? 5.579 -2.375 9.768 1.00 94.62 199 GLU A CA 1
ATOM 1537 C C . GLU A 1 199 ? 4.464 -1.327 9.897 1.00 94.62 199 GLU A C 1
ATOM 1539 O O . GLU A 1 199 ? 3.375 -1.631 10.382 1.00 94.62 199 GLU A O 1
ATOM 1544 N N . VAL A 1 200 ? 4.708 -0.110 9.401 1.00 94.50 200 VAL A N 1
ATOM 1545 C CA . VAL A 1 200 ? 3.749 1.004 9.429 1.00 94.50 200 VAL A CA 1
ATOM 1546 C C . VAL A 1 200 ? 2.462 0.643 8.685 1.00 94.50 200 VAL A C 1
ATOM 1548 O O . VAL A 1 200 ? 1.374 0.810 9.232 1.00 94.50 200 VAL A O 1
ATOM 1551 N N . ARG A 1 201 ? 2.557 0.083 7.470 1.00 93.81 201 ARG A N 1
ATOM 1552 C CA . ARG A 1 201 ? 1.378 -0.349 6.698 1.00 93.81 201 ARG A CA 1
ATOM 1553 C C . ARG A 1 201 ? 0.576 -1.427 7.426 1.00 93.81 201 ARG A C 1
ATOM 1555 O O . ARG A 1 201 ? -0.649 -1.340 7.456 1.00 93.81 201 ARG A O 1
ATOM 1562 N N . ALA A 1 202 ? 1.242 -2.413 8.029 1.00 95.62 202 ALA A N 1
ATOM 1563 C CA . ALA A 1 202 ? 0.571 -3.466 8.788 1.00 95.62 202 ALA A CA 1
ATOM 1564 C C . ALA A 1 202 ? -0.169 -2.902 10.009 1.00 95.62 202 ALA A C 1
ATOM 1566 O O . ALA A 1 202 ? -1.325 -3.249 10.248 1.00 95.62 202 ALA A O 1
ATOM 1567 N N . ARG A 1 203 ? 0.480 -2.005 10.762 1.00 95.75 203 ARG A N 1
ATOM 1568 C CA . ARG A 1 203 ? -0.110 -1.363 11.944 1.00 95.75 203 ARG A CA 1
ATOM 1569 C C . ARG A 1 203 ? -1.310 -0.495 11.586 1.00 95.75 203 ARG A C 1
ATOM 1571 O O . ARG A 1 203 ? -2.345 -0.630 12.231 1.00 95.75 203 ARG A O 1
ATOM 1578 N N . LEU A 1 204 ? -1.219 0.312 10.530 1.00 93.62 204 LEU A N 1
ATOM 1579 C CA . LEU A 1 204 ? -2.345 1.119 10.050 1.00 93.62 204 LEU A CA 1
ATOM 1580 C C . LEU A 1 204 ? -3.520 0.258 9.565 1.00 93.62 204 LEU A C 1
ATOM 1582 O O . LEU A 1 204 ? -4.665 0.567 9.878 1.00 93.62 204 LEU A O 1
ATOM 1586 N N . ALA A 1 205 ? -3.260 -0.858 8.878 1.00 91.88 205 ALA A N 1
ATOM 1587 C CA . ALA A 1 205 ? -4.319 -1.794 8.500 1.00 91.88 205 ALA A CA 1
ATOM 1588 C C . ALA A 1 205 ? -4.996 -2.437 9.728 1.00 91.88 205 ALA A C 1
ATOM 1590 O O . ALA A 1 205 ? -6.209 -2.628 9.738 1.00 91.88 205 ALA A O 1
ATOM 1591 N N . MET A 1 206 ? -4.244 -2.727 10.799 1.00 93.88 206 MET A N 1
ATOM 1592 C CA . MET A 1 206 ? -4.831 -3.204 12.059 1.00 93.88 206 MET A CA 1
ATOM 1593 C C . MET A 1 206 ? -5.685 -2.140 12.754 1.00 93.88 206 MET A C 1
ATOM 1595 O O . MET A 1 206 ? -6.688 -2.494 13.369 1.00 93.88 206 MET A O 1
ATOM 1599 N N . VAL A 1 207 ? -5.314 -0.858 12.666 1.00 93.00 207 VAL A N 1
ATOM 1600 C CA . VAL A 1 207 ? -6.111 0.248 13.225 1.00 93.00 207 VAL A CA 1
ATOM 1601 C C . VAL A 1 207 ? -7.514 0.254 12.624 1.00 93.00 207 VAL A C 1
ATOM 1603 O O . VAL A 1 207 ? -8.476 0.351 13.378 1.00 93.00 207 VAL A O 1
ATOM 1606 N N . ASP A 1 208 ? -7.640 0.067 11.311 1.00 87.56 208 ASP A N 1
ATOM 1607 C CA . ASP A 1 208 ? -8.941 0.004 10.632 1.00 87.56 208 ASP A CA 1
ATOM 1608 C C . ASP A 1 208 ? -9.814 -1.152 11.165 1.00 87.56 208 ASP A C 1
ATOM 1610 O O . ASP A 1 208 ? -10.985 -0.968 11.509 1.00 87.56 208 ASP A O 1
ATOM 1614 N N . ILE A 1 209 ? -9.211 -2.332 11.364 1.00 90.12 209 ILE A N 1
ATOM 1615 C CA . ILE A 1 209 ? -9.881 -3.494 11.976 1.00 90.12 209 ILE A CA 1
ATOM 1616 C C . ILE A 1 209 ? -10.332 -3.176 13.409 1.00 90.12 209 ILE A C 1
ATOM 1618 O O . ILE A 1 209 ? -11.453 -3.507 13.793 1.00 90.12 209 ILE A O 1
ATOM 1622 N N . PHE A 1 210 ? -9.476 -2.540 14.214 1.00 91.00 210 PHE A N 1
ATOM 1623 C CA . PHE A 1 210 ? -9.793 -2.212 15.604 1.00 91.00 210 PHE A CA 1
ATOM 1624 C C . PHE A 1 210 ? -10.874 -1.142 15.728 1.00 91.00 210 PHE A C 1
ATOM 1626 O O . PHE A 1 210 ? -11.764 -1.299 16.561 1.00 91.00 210 PHE A O 1
ATOM 1633 N N . ILE A 1 211 ? -10.837 -0.100 14.893 1.00 86.94 211 ILE A N 1
ATOM 1634 C CA . ILE A 1 211 ? -11.891 0.921 14.828 1.00 86.94 211 ILE A CA 1
ATOM 1635 C C . ILE A 1 211 ? -13.216 0.260 14.443 1.00 86.94 211 ILE A C 1
ATOM 1637 O O . ILE A 1 211 ? -14.212 0.440 15.140 1.00 86.94 211 ILE A O 1
ATOM 1641 N N . SER A 1 212 ? -13.210 -0.578 13.403 1.00 84.44 212 SER A N 1
ATOM 1642 C CA . SER A 1 212 ? -14.400 -1.307 12.947 1.00 84.44 212 SER A CA 1
ATOM 1643 C C . SER A 1 212 ? -14.982 -2.231 14.025 1.00 84.44 212 SER A C 1
ATOM 1645 O O . SER A 1 212 ? -16.195 -2.408 14.103 1.00 84.44 212 SER A O 1
ATOM 1647 N N . ALA A 1 213 ? -14.130 -2.800 14.882 1.00 85.62 213 ALA A N 1
ATOM 1648 C CA . ALA A 1 213 ? -14.526 -3.647 16.005 1.00 85.62 213 ALA A CA 1
ATOM 1649 C C . ALA A 1 213 ? -14.872 -2.873 17.297 1.00 85.62 213 ALA A C 1
ATOM 1651 O O . ALA A 1 213 ? -15.187 -3.503 18.304 1.00 85.62 213 ALA A O 1
ATOM 1652 N N . GLY A 1 214 ? -14.773 -1.537 17.313 1.00 82.94 214 GLY A N 1
ATOM 1653 C CA . GLY A 1 214 ? -14.978 -0.716 18.516 1.00 82.94 214 GLY A CA 1
ATOM 1654 C C . GLY A 1 214 ? -13.858 -0.822 19.565 1.00 82.94 214 GLY A C 1
ATOM 1655 O O . GLY A 1 214 ? -13.996 -0.341 20.687 1.00 82.94 214 GLY A O 1
ATOM 1656 N N . LEU A 1 215 ? -12.720 -1.432 19.224 1.00 89.31 215 LEU A N 1
ATOM 1657 C CA . LEU A 1 215 ? -11.572 -1.635 20.114 1.00 89.31 215 LEU A CA 1
ATOM 1658 C C . LEU A 1 215 ? -10.635 -0.414 20.091 1.00 89.31 215 LEU A C 1
ATOM 1660 O O . LEU A 1 215 ? -9.458 -0.510 19.734 1.00 89.31 215 LEU A O 1
ATOM 1664 N N . LEU A 1 216 ? -11.157 0.750 20.487 1.00 89.56 216 LEU A N 1
ATOM 1665 C CA . LEU A 1 216 ? -10.483 2.049 20.343 1.00 89.56 216 LEU A CA 1
ATOM 1666 C C . LEU A 1 216 ? -9.155 2.149 21.110 1.00 89.56 216 LEU A C 1
ATOM 1668 O O . LEU A 1 216 ? -8.199 2.749 20.622 1.00 89.56 216 LEU A O 1
ATOM 1672 N N . LEU A 1 217 ? -9.048 1.500 22.273 1.00 91.38 217 LEU A N 1
ATOM 1673 C CA . LEU A 1 217 ? -7.804 1.471 23.047 1.00 91.38 217 LEU A CA 1
ATOM 1674 C C . LEU A 1 217 ? -6.685 0.722 22.304 1.00 91.38 217 LEU A C 1
ATOM 1676 O O . LEU A 1 217 ? -5.545 1.184 22.276 1.00 91.38 217 LEU A O 1
ATOM 1680 N N . GLN A 1 218 ? -7.013 -0.395 21.645 1.00 92.62 218 GLN A N 1
ATOM 1681 C CA . GLN A 1 218 ? -6.054 -1.155 20.831 1.00 92.62 218 GLN A CA 1
ATOM 1682 C C . GLN A 1 218 ? -5.680 -0.390 19.556 1.00 92.62 218 GLN A C 1
ATOM 1684 O O . GLN A 1 218 ? -4.508 -0.374 19.174 1.00 92.62 218 GLN A O 1
ATOM 1689 N N . ALA A 1 219 ? -6.646 0.298 18.934 1.00 93.31 219 ALA A N 1
ATOM 1690 C CA . ALA A 1 219 ? -6.389 1.195 17.810 1.00 93.31 219 ALA A CA 1
ATOM 1691 C C . ALA A 1 219 ? -5.389 2.299 18.198 1.00 93.31 219 ALA A C 1
ATOM 1693 O O . ALA A 1 219 ? -4.381 2.489 17.517 1.00 93.31 219 ALA A O 1
ATOM 1694 N N . ASN A 1 220 ? -5.603 2.964 19.339 1.00 93.38 220 ASN A N 1
ATOM 1695 C CA . ASN A 1 220 ? -4.721 4.029 19.815 1.00 93.38 220 ASN A CA 1
ATOM 1696 C C . ASN A 1 220 ? -3.306 3.522 20.148 1.00 93.38 220 ASN A C 1
ATOM 1698 O O . ASN A 1 220 ? -2.316 4.177 19.827 1.00 93.38 220 ASN A O 1
ATOM 1702 N N . GLN A 1 221 ? -3.185 2.323 20.731 1.00 95.00 221 GLN A N 1
ATOM 1703 C CA . GLN A 1 221 ? -1.882 1.689 20.967 1.00 95.00 221 GLN A CA 1
ATOM 1704 C C . GLN A 1 221 ? -1.100 1.482 19.663 1.00 95.00 221 GLN A C 1
ATOM 1706 O O . GLN A 1 221 ? 0.087 1.806 19.604 1.00 95.00 221 GLN A O 1
ATOM 1711 N N . GLN A 1 222 ? -1.749 0.986 18.602 1.00 95.06 222 GLN A N 1
ATOM 1712 C CA . GLN A 1 222 ? -1.087 0.838 17.302 1.00 95.06 222 GLN A CA 1
ATOM 1713 C C . GLN A 1 222 ? -0.721 2.189 16.680 1.00 95.06 222 GLN A C 1
ATOM 1715 O O . GLN A 1 222 ? 0.357 2.308 16.094 1.00 95.06 222 GLN A O 1
ATOM 1720 N N . LEU A 1 223 ? -1.566 3.213 16.835 1.00 95.31 223 LEU A N 1
ATOM 1721 C CA . LEU A 1 223 ? -1.284 4.564 16.343 1.00 95.31 223 LEU A CA 1
ATOM 1722 C C . LEU A 1 223 ? -0.074 5.196 17.037 1.00 95.31 223 LEU A C 1
ATOM 1724 O O . LEU A 1 223 ? 0.771 5.759 16.352 1.00 95.31 223 LEU A O 1
ATOM 1728 N N . ASN A 1 224 ? 0.068 5.045 18.355 1.00 95.50 224 ASN A N 1
ATOM 1729 C CA . ASN A 1 224 ? 1.225 5.565 19.098 1.00 95.50 224 ASN A CA 1
ATOM 1730 C C . ASN A 1 224 ? 2.540 4.895 18.672 1.00 95.50 224 ASN A C 1
ATOM 1732 O O . ASN A 1 224 ? 3.553 5.564 18.482 1.00 95.50 224 ASN A O 1
ATOM 1736 N N . LEU A 1 225 ? 2.525 3.573 18.467 1.00 94.19 225 LEU A N 1
ATOM 1737 C CA . LEU A 1 225 ? 3.695 2.858 17.944 1.00 94.19 225 LEU A CA 1
ATOM 1738 C C . LEU A 1 225 ? 4.035 3.307 16.519 1.00 94.19 225 LEU A C 1
ATOM 1740 O O . LEU A 1 225 ? 5.205 3.471 16.183 1.00 94.19 225 LEU A O 1
ATOM 1744 N N . THR A 1 226 ? 3.015 3.525 15.689 1.00 94.88 226 THR A N 1
ATOM 1745 C CA . THR A 1 226 ? 3.196 3.980 14.306 1.00 94.88 226 THR A CA 1
ATOM 1746 C C . THR A 1 226 ? 3.749 5.402 14.258 1.00 94.88 226 THR A C 1
ATOM 1748 O O . THR A 1 226 ? 4.682 5.646 13.504 1.00 94.88 226 THR A O 1
ATOM 1751 N N . GLU A 1 227 ? 3.252 6.307 15.101 1.00 94.25 227 GLU A N 1
ATOM 1752 C CA . GLU A 1 227 ? 3.747 7.683 15.228 1.00 94.25 227 GLU A CA 1
ATOM 1753 C C . GLU A 1 227 ? 5.244 7.727 15.552 1.00 94.25 227 GLU A C 1
ATOM 1755 O O . GLU A 1 227 ? 6.008 8.437 14.898 1.00 94.25 227 GLU A O 1
ATOM 1760 N N . ALA A 1 228 ? 5.682 6.922 16.525 1.00 92.44 228 ALA A N 1
ATOM 1761 C CA . ALA A 1 228 ? 7.090 6.844 16.899 1.00 92.44 228 ALA A CA 1
ATOM 1762 C C . ALA A 1 228 ? 7.972 6.434 15.706 1.00 92.44 228 ALA A C 1
ATOM 1764 O O . ALA A 1 228 ? 9.053 6.992 15.506 1.00 92.44 228 ALA A O 1
ATOM 1765 N N . LEU A 1 229 ? 7.501 5.496 14.875 1.00 91.31 229 LEU A N 1
ATOM 1766 C CA . LEU A 1 229 ? 8.205 5.071 13.663 1.00 91.31 229 LEU A CA 1
ATOM 1767 C C . LEU A 1 229 ? 8.194 6.154 12.586 1.00 91.31 229 LEU A C 1
ATOM 1769 O O . LEU A 1 229 ? 9.234 6.426 11.986 1.00 91.31 229 LEU A O 1
ATOM 1773 N N . THR A 1 230 ? 7.045 6.779 12.330 1.00 90.69 230 THR A N 1
ATOM 1774 C CA . THR A 1 230 ? 6.931 7.797 11.281 1.00 90.69 230 THR A CA 1
ATOM 1775 C C . THR A 1 230 ? 7.778 9.021 11.591 1.00 90.69 230 THR A C 1
ATOM 1777 O O . THR A 1 230 ? 8.400 9.561 10.678 1.00 90.69 230 THR A O 1
ATOM 1780 N N . SER A 1 231 ? 7.878 9.395 12.868 1.00 88.44 231 SER A N 1
ATOM 1781 C CA . SER A 1 231 ? 8.740 10.480 13.336 1.00 88.44 231 SER A CA 1
ATOM 1782 C C . SER A 1 231 ? 10.221 10.098 13.271 1.00 88.44 231 SER A C 1
ATOM 1784 O O . SER A 1 231 ? 11.013 10.852 12.713 1.00 88.44 231 SER A O 1
ATOM 1786 N N . LYS A 1 232 ? 10.603 8.904 13.756 1.00 87.12 232 LYS A N 1
ATOM 1787 C CA . LYS A 1 232 ? 12.004 8.431 13.738 1.00 87.12 232 LYS A CA 1
ATOM 1788 C C . LYS A 1 232 ? 12.568 8.290 12.320 1.00 87.12 232 LYS A C 1
ATOM 1790 O O . LYS A 1 232 ? 13.747 8.546 12.104 1.00 87.12 232 LYS A O 1
ATOM 1795 N N . TYR A 1 233 ? 11.747 7.846 11.369 1.00 85.06 233 TYR A N 1
ATOM 1796 C CA . TYR A 1 233 ? 12.178 7.532 10.003 1.00 85.06 233 TYR A CA 1
ATOM 1797 C C . TYR A 1 233 ? 11.686 8.533 8.949 1.00 85.06 233 TYR A C 1
ATOM 1799 O O . TYR A 1 233 ? 11.771 8.233 7.758 1.00 85.06 233 TYR A O 1
ATOM 1807 N N . HIS A 1 234 ? 11.177 9.697 9.368 1.00 85.81 234 HIS A N 1
ATOM 1808 C CA . HIS A 1 234 ? 10.711 10.783 8.495 1.00 85.81 234 HIS A CA 1
ATOM 1809 C C . HIS A 1 234 ? 9.727 10.331 7.398 1.00 85.81 234 HIS A C 1
ATOM 1811 O O . HIS A 1 234 ? 9.850 10.698 6.228 1.00 85.81 234 HIS A O 1
ATOM 1817 N N . LEU A 1 235 ? 8.741 9.513 7.770 1.00 86.75 235 LEU A N 1
ATOM 1818 C CA . LEU A 1 235 ? 7.678 9.048 6.876 1.00 86.75 235 LEU A CA 1
ATOM 1819 C C . LEU A 1 235 ? 6.491 10.023 6.915 1.00 86.75 235 LEU A C 1
ATOM 1821 O O . LEU A 1 235 ? 5.465 9.741 7.535 1.00 86.75 235 LEU A O 1
ATOM 1825 N N . ILE A 1 236 ? 6.646 11.172 6.256 1.00 86.88 236 ILE A N 1
ATOM 1826 C CA . ILE A 1 236 ? 5.763 12.347 6.376 1.00 86.88 236 ILE A CA 1
ATOM 1827 C C . ILE A 1 236 ? 4.307 12.007 6.039 1.00 86.88 236 ILE A C 1
ATOM 1829 O O . ILE A 1 236 ? 3.413 12.277 6.840 1.00 86.88 236 ILE A O 1
ATOM 1833 N N . TYR A 1 237 ? 4.062 11.337 4.907 1.00 86.38 237 TYR A N 1
ATOM 1834 C CA . TYR A 1 237 ? 2.702 10.936 4.513 1.00 86.38 237 TYR A CA 1
ATOM 1835 C C . TYR A 1 237 ? 2.010 10.087 5.591 1.00 86.38 237 TYR A C 1
ATOM 1837 O O . TYR A 1 237 ? 0.867 10.347 5.964 1.00 86.38 237 TYR A O 1
ATOM 1845 N N . PHE A 1 238 ? 2.707 9.080 6.125 1.00 89.00 238 PHE A N 1
ATOM 1846 C CA . PHE A 1 238 ? 2.142 8.220 7.162 1.00 89.00 238 PHE A CA 1
ATOM 1847 C C . PHE A 1 238 ? 1.965 8.961 8.491 1.00 89.00 238 PHE A C 1
ATOM 1849 O O . PHE A 1 238 ? 1.016 8.660 9.208 1.00 89.00 238 PHE A O 1
ATOM 1856 N N . GLY A 1 239 ? 2.811 9.952 8.789 1.00 88.50 239 GLY A N 1
ATOM 1857 C CA . GLY A 1 239 ? 2.625 10.856 9.924 1.00 88.50 239 GLY A CA 1
ATOM 1858 C C . GLY A 1 239 ? 1.280 11.582 9.861 1.00 88.50 239 GLY A C 1
ATOM 1859 O O . GLY A 1 239 ? 0.508 11.513 10.812 1.00 88.50 239 GLY A O 1
ATOM 1860 N N . HIS A 1 240 ? 0.934 12.170 8.710 1.00 89.19 240 HIS A N 1
ATOM 1861 C CA . HIS A 1 240 ? -0.372 12.817 8.524 1.00 89.19 240 HIS A CA 1
ATOM 1862 C C . HIS A 1 240 ? -1.546 11.836 8.652 1.00 89.19 240 HIS A C 1
ATOM 1864 O O . HIS A 1 240 ? -2.552 12.159 9.283 1.00 89.19 240 HIS A O 1
ATOM 1870 N N . VAL A 1 241 ? -1.416 10.616 8.117 1.00 89.38 241 VAL A N 1
ATOM 1871 C CA . VAL A 1 241 ? -2.437 9.565 8.293 1.00 89.38 241 VAL A CA 1
ATOM 1872 C C . VAL A 1 241 ? -2.637 9.226 9.775 1.00 89.38 241 VAL A C 1
ATOM 1874 O O . VAL A 1 241 ? -3.775 9.075 10.218 1.00 89.38 241 VAL A O 1
ATOM 1877 N N . VAL A 1 242 ? -1.557 9.137 10.557 1.00 92.19 242 VAL A N 1
ATOM 1878 C CA . VAL A 1 242 ? -1.633 8.886 12.003 1.00 92.19 242 VAL A CA 1
ATOM 1879 C C . VAL A 1 242 ? -2.325 10.038 12.731 1.00 92.19 242 VAL A C 1
ATOM 1881 O O . VAL A 1 242 ? -3.202 9.763 13.549 1.00 92.19 242 VAL A O 1
ATOM 1884 N N . THR A 1 243 ? -2.007 11.299 12.415 1.00 90.44 243 THR A N 1
ATOM 1885 C CA . THR A 1 243 ? -2.685 12.479 12.988 1.00 90.44 243 THR A CA 1
ATOM 1886 C C . THR A 1 243 ? -4.199 12.409 12.776 1.00 90.44 243 THR A C 1
ATOM 1888 O O . THR A 1 243 ? -4.968 12.542 13.730 1.00 90.44 243 THR A O 1
ATOM 1891 N N . LEU A 1 244 ? -4.636 12.108 11.549 1.00 88.75 244 LEU A N 1
ATOM 1892 C CA . LEU A 1 244 ? -6.058 12.002 11.205 1.00 88.75 244 LEU A CA 1
ATOM 1893 C C . LEU A 1 244 ? -6.748 10.851 11.946 1.00 88.75 244 LEU A C 1
ATOM 1895 O O . LEU A 1 244 ? -7.814 11.035 12.532 1.00 88.75 244 LEU A O 1
ATOM 1899 N N . LEU A 1 245 ? -6.138 9.665 11.967 1.00 89.38 245 LEU A N 1
ATOM 1900 C CA . LEU A 1 245 ? -6.720 8.505 12.646 1.00 89.38 245 LEU A CA 1
ATOM 1901 C C . LEU A 1 245 ? -6.747 8.671 14.170 1.00 89.38 245 LEU A C 1
ATOM 1903 O O . LEU A 1 245 ? -7.694 8.217 14.809 1.00 89.38 245 LEU A O 1
ATOM 1907 N N . LYS A 1 246 ? -5.761 9.350 14.766 1.00 90.56 246 LYS A N 1
ATOM 1908 C CA . LYS A 1 246 ? -5.786 9.695 16.194 1.00 90.56 246 LYS A CA 1
ATOM 1909 C C . LYS A 1 246 ? -6.923 10.649 16.525 1.00 90.56 246 LYS A C 1
ATOM 1911 O O . LYS A 1 246 ? -7.606 10.430 17.524 1.00 90.56 246 LYS A O 1
ATOM 1916 N N . TYR A 1 247 ? -7.156 11.662 15.689 1.00 86.81 247 TYR A N 1
ATOM 1917 C CA . TYR A 1 247 ? -8.300 12.558 15.850 1.00 86.81 247 TYR A CA 1
ATOM 1918 C C . TYR A 1 247 ? -9.618 11.772 15.826 1.00 86.81 247 TYR A C 1
ATOM 1920 O O . TYR A 1 247 ? -10.402 11.856 16.770 1.00 86.81 247 TYR A O 1
ATOM 1928 N N . VAL A 1 248 ? -9.807 10.919 14.814 1.00 85.62 248 VAL A N 1
ATOM 1929 C CA . VAL A 1 248 ? -10.978 10.034 14.691 1.00 85.62 248 VAL A CA 1
ATOM 1930 C C . VAL A 1 248 ? -11.167 9.171 15.942 1.00 85.62 248 VAL A C 1
ATOM 1932 O O . VAL A 1 248 ? -12.242 9.179 16.538 1.00 85.62 248 VAL A O 1
ATOM 1935 N N . VAL A 1 249 ? -10.130 8.447 16.379 1.00 87.19 249 VAL A N 1
ATOM 1936 C CA . VAL A 1 249 ? -10.196 7.582 17.571 1.00 87.19 249 VAL A CA 1
ATOM 1937 C C . VAL A 1 249 ? -10.495 8.394 18.832 1.00 87.19 249 VAL A C 1
ATOM 1939 O O . VAL A 1 249 ? -11.272 7.946 19.678 1.00 87.19 249 VAL A O 1
ATOM 1942 N N . GLY A 1 250 ? -9.926 9.594 18.957 1.00 85.69 250 GLY A N 1
ATOM 1943 C CA . GLY A 1 250 ? -10.179 10.505 20.069 1.00 85.69 250 GLY A CA 1
ATOM 1944 C C . GLY A 1 250 ? -11.639 10.950 20.139 1.00 85.69 250 GLY A C 1
ATOM 1945 O O . GLY A 1 250 ? -12.237 10.914 21.215 1.00 85.69 250 GLY A O 1
ATOM 1946 N N . VAL A 1 251 ? -12.241 11.311 19.003 1.00 82.00 251 VAL A N 1
ATOM 1947 C CA . VAL A 1 251 ? -13.659 11.691 18.957 1.00 82.00 251 VAL A CA 1
ATOM 1948 C C . VAL A 1 251 ? -14.566 10.490 19.222 1.00 82.00 251 VAL A C 1
ATOM 1950 O O . VAL A 1 251 ? -15.461 10.584 20.061 1.00 82.00 251 VAL A O 1
ATOM 1953 N N . LEU A 1 252 ? -14.295 9.337 18.603 1.00 81.19 252 LEU A N 1
ATOM 1954 C CA . LEU A 1 252 ? -15.040 8.100 18.862 1.00 81.19 252 LEU A CA 1
ATOM 1955 C C . LEU A 1 252 ? -14.993 7.698 20.341 1.00 81.19 252 LEU A C 1
ATOM 1957 O O . LEU A 1 252 ? -16.009 7.293 20.898 1.00 81.19 252 LEU A O 1
ATOM 1961 N N . SER A 1 253 ? -13.845 7.872 21.000 1.00 83.06 253 SER A N 1
ATOM 1962 C CA . SER A 1 253 ? -13.695 7.566 22.427 1.00 83.06 253 SER A CA 1
ATOM 1963 C C . SER A 1 253 ? -14.549 8.498 23.290 1.00 83.06 253 SER A C 1
ATOM 1965 O O . SER A 1 253 ? -15.243 8.033 24.191 1.00 83.06 253 SER A O 1
ATOM 1967 N N . LYS A 1 254 ? -14.570 9.805 22.983 1.00 80.12 254 LYS A N 1
ATOM 1968 C CA . LYS A 1 254 ? -15.435 10.785 23.669 1.00 80.12 254 LYS A CA 1
ATOM 1969 C C . LYS A 1 254 ? -16.924 10.475 23.471 1.00 80.12 254 LYS A C 1
ATOM 1971 O O . LYS A 1 254 ? -17.723 10.600 24.404 1.00 80.12 254 LYS A O 1
ATOM 1976 N N . LEU A 1 255 ? -17.306 10.049 22.269 1.00 72.62 255 LEU A N 1
ATOM 1977 C CA . LEU A 1 255 ? -18.675 9.631 21.962 1.00 72.62 255 LEU A CA 1
ATOM 1978 C C . LEU A 1 255 ? -19.059 8.370 22.744 1.00 72.62 255 LEU A C 1
ATOM 1980 O O . LEU A 1 255 ? -20.113 8.358 23.368 1.00 72.62 255 LEU A O 1
ATOM 1984 N N . GLN A 1 256 ? -18.178 7.369 22.813 1.00 73.06 256 GLN A N 1
ATOM 1985 C CA . GLN A 1 256 ? -18.401 6.147 23.593 1.00 73.06 256 GLN A CA 1
ATOM 1986 C C . GLN A 1 256 ? -18.525 6.415 25.101 1.00 73.06 256 GLN A C 1
ATOM 1988 O O . GLN A 1 256 ? -19.284 5.742 25.787 1.00 73.06 256 GLN A O 1
ATOM 1993 N N . THR A 1 257 ? -17.812 7.412 25.634 1.00 66.81 257 THR A N 1
ATOM 1994 C CA . THR A 1 257 ? -17.952 7.806 27.047 1.00 66.81 257 THR A CA 1
ATOM 1995 C C . THR A 1 257 ? -19.214 8.617 27.337 1.00 66.81 257 THR A C 1
ATOM 1997 O O . THR A 1 257 ? -19.605 8.730 28.493 1.00 66.81 257 THR A O 1
ATOM 2000 N N . SER A 1 258 ? -19.834 9.216 26.315 1.00 60.84 258 SER A N 1
ATOM 2001 C CA . SER A 1 258 ? -20.947 10.160 26.487 1.00 60.84 258 SER A CA 1
ATOM 2002 C C . SER A 1 258 ? -22.280 9.691 25.894 1.00 60.84 258 SER A C 1
ATOM 2004 O O . SER A 1 258 ? -23.289 10.375 26.045 1.00 60.84 258 SER A O 1
ATOM 2006 N N . CYS A 1 259 ? -22.295 8.538 25.234 1.00 53.78 259 CYS A N 1
ATOM 2007 C CA . CYS A 1 259 ? -23.468 7.794 24.796 1.00 53.78 259 CYS A CA 1
ATOM 2008 C C . CYS A 1 259 ? -23.177 6.308 25.019 1.00 53.78 259 CYS A C 1
ATOM 2010 O O . CYS A 1 259 ? -22.078 5.857 24.710 1.00 53.78 259 CYS A O 1
ATOM 2012 N N . GLU A 1 260 ? -24.160 5.535 25.484 1.00 47.19 260 GLU A N 1
ATOM 2013 C CA . GLU A 1 260 ? -24.104 4.065 25.531 1.00 47.19 260 GLU A CA 1
ATOM 2014 C C . GLU A 1 260 ? -24.132 3.460 24.106 1.00 47.19 260 GLU A C 1
ATOM 2016 O O . GLU A 1 260 ? -25.020 2.690 23.739 1.00 47.19 260 GLU A O 1
ATOM 2021 N N . LEU A 1 261 ? -23.180 3.835 23.245 1.00 50.22 261 LEU A N 1
ATOM 2022 C CA . LEU A 1 261 ? -23.011 3.285 21.902 1.00 50.22 261 LEU A CA 1
ATOM 2023 C C . LEU A 1 261 ? -22.428 1.871 22.026 1.00 50.22 261 LEU A C 1
ATOM 2025 O O . LEU A 1 261 ? -21.222 1.647 21.982 1.00 50.22 261 LEU A O 1
ATOM 2029 N N . SER A 1 262 ? -23.329 0.911 22.212 1.00 44.34 262 SER A N 1
ATOM 2030 C CA . SER A 1 262 ? -23.068 -0.531 22.252 1.00 44.34 262 SER A CA 1
ATOM 2031 C C . SER A 1 262 ? -23.132 -1.197 20.868 1.00 44.34 262 SER A C 1
ATOM 2033 O O . SER A 1 262 ? -23.084 -2.422 20.772 1.00 44.34 262 SER A O 1
ATOM 2035 N N . LEU A 1 263 ? -23.229 -0.417 19.782 1.00 47.16 263 LEU A N 1
ATOM 2036 C CA . LEU A 1 263 ? -23.399 -0.938 18.425 1.00 47.16 263 LEU A CA 1
ATOM 2037 C C . LEU A 1 263 ? -22.151 -0.748 17.550 1.00 47.16 263 LEU A C 1
ATOM 2039 O O . LEU A 1 263 ? -21.511 0.303 17.605 1.00 47.16 263 LEU A O 1
ATOM 2043 N N . PRO A 1 264 ? -21.819 -1.733 16.697 1.00 49.31 264 PRO A N 1
ATOM 2044 C CA . PRO A 1 264 ? -20.706 -1.604 15.772 1.00 49.31 264 PRO A CA 1
ATOM 2045 C C . PRO A 1 264 ? -20.936 -0.498 14.730 1.00 49.31 264 PRO A C 1
ATOM 2047 O O . PRO A 1 264 ? -21.996 -0.421 14.107 1.00 49.31 264 PRO A O 1
ATOM 2050 N N . LEU A 1 265 ? -19.903 0.317 14.491 1.00 50.56 265 LEU A N 1
ATOM 2051 C CA . LEU A 1 265 ? -19.914 1.487 13.596 1.00 50.56 265 LEU A CA 1
ATOM 2052 C C . LEU A 1 265 ? -20.380 1.191 12.155 1.00 50.56 265 LEU A C 1
ATOM 2054 O O . LEU A 1 265 ? -20.907 2.080 11.491 1.00 50.56 265 LEU A O 1
ATOM 2058 N N . TYR A 1 266 ? -20.246 -0.050 11.676 1.00 45.25 266 TYR A N 1
ATOM 2059 C CA . TYR A 1 266 ? -20.663 -0.455 10.326 1.00 45.25 266 TYR A CA 1
ATOM 2060 C C . TYR A 1 266 ? -22.186 -0.512 10.111 1.00 45.25 266 TYR A C 1
ATOM 2062 O O . TYR A 1 266 ? -22.625 -0.593 8.968 1.00 45.25 266 TYR A O 1
ATOM 2070 N N . LEU A 1 267 ? -22.997 -0.437 11.173 1.00 41.53 267 LEU A N 1
ATOM 2071 C CA . LEU A 1 267 ? -24.466 -0.417 11.086 1.00 41.53 267 LEU A CA 1
ATOM 2072 C C . LEU A 1 267 ? -25.076 1.000 11.108 1.00 41.53 267 LEU A C 1
ATOM 2074 O O . LEU A 1 267 ? -26.294 1.131 11.028 1.00 41.53 267 LEU A O 1
ATOM 2078 N N . LEU A 1 268 ? -24.265 2.061 11.218 1.00 45.84 268 LEU A N 1
ATOM 2079 C CA . LEU A 1 268 ? -24.744 3.432 11.474 1.00 45.84 268 LEU A CA 1
ATOM 2080 C C . LEU A 1 268 ? -24.747 4.383 10.261 1.00 45.84 268 LEU A C 1
ATOM 2082 O O . LEU A 1 268 ? -25.050 5.565 10.432 1.00 45.84 268 LEU A O 1
ATOM 2086 N N . LEU A 1 269 ? -24.480 3.908 9.039 1.00 42.19 269 LEU A N 1
ATOM 2087 C CA . LEU A 1 269 ? -24.688 4.706 7.820 1.00 42.19 269 LEU A CA 1
ATOM 2088 C C . LEU A 1 269 ? -25.745 4.072 6.893 1.00 42.19 269 LEU A C 1
ATOM 2090 O O . LEU A 1 269 ? -25.651 2.873 6.639 1.00 42.19 269 LEU A O 1
ATOM 2094 N N . PRO A 1 270 ? -26.702 4.845 6.330 1.00 44.12 270 PRO A N 1
ATOM 2095 C CA . PRO A 1 270 ? -26.847 6.302 6.381 1.00 44.12 270 PRO A CA 1
ATOM 2096 C C . PRO A 1 270 ? -28.106 6.723 7.163 1.00 44.12 270 PRO A C 1
ATOM 2098 O O . PRO A 1 270 ? -29.228 6.488 6.711 1.00 44.12 270 PRO A O 1
ATOM 2101 N N . LEU A 1 271 ? -27.958 7.420 8.297 1.00 37.06 271 LEU A N 1
ATOM 2102 C CA . LEU A 1 271 ? -29.071 8.230 8.798 1.00 37.06 271 LEU A CA 1
ATOM 2103 C C . LEU A 1 271 ? -29.069 9.563 8.050 1.00 37.06 271 LEU A C 1
ATOM 2105 O O . LEU A 1 271 ? -28.243 10.437 8.295 1.00 37.06 271 LEU A O 1
ATOM 2109 N N . ASN A 1 272 ? -30.016 9.690 7.127 1.00 33.91 272 ASN A N 1
ATOM 2110 C CA . ASN A 1 272 ? -30.380 10.931 6.464 1.00 33.91 272 ASN A CA 1
ATOM 2111 C C . ASN A 1 272 ? -30.868 11.931 7.533 1.00 33.91 272 ASN A C 1
ATOM 2113 O O . ASN A 1 272 ? -32.036 11.911 7.923 1.00 33.91 272 ASN A O 1
ATOM 2117 N N . ARG A 1 273 ? -29.970 12.755 8.078 1.00 40.47 273 ARG A N 1
ATOM 2118 C CA . ARG A 1 273 ? -30.324 13.873 8.960 1.00 40.47 273 ARG A CA 1
ATOM 2119 C C . ARG A 1 273 ? -29.745 15.154 8.381 1.00 40.47 273 ARG A C 1
ATOM 2121 O O . ARG A 1 273 ? -28.556 15.226 8.092 1.00 40.47 273 ARG A O 1
ATOM 2128 N N . LYS A 1 274 ? -30.627 16.136 8.186 1.00 34.50 274 LYS A N 1
ATOM 2129 C CA . LYS A 1 274 ? -30.282 17.500 7.784 1.00 34.50 274 LYS A CA 1
ATOM 2130 C C . LYS A 1 274 ? -29.275 18.049 8.796 1.00 34.50 274 LYS A C 1
ATOM 2132 O O . LYS A 1 274 ? -29.591 18.094 9.981 1.00 34.50 274 LYS A O 1
ATOM 2137 N N . ALA A 1 275 ? -28.076 18.387 8.333 1.00 38.78 275 ALA A N 1
ATOM 2138 C CA . ALA A 1 275 ? -27.097 19.105 9.132 1.00 38.78 275 ALA A CA 1
ATOM 2139 C C . ALA A 1 275 ? -27.599 20.542 9.324 1.00 38.78 275 ALA A C 1
ATOM 2141 O O . ALA A 1 275 ? -27.942 21.198 8.340 1.00 38.78 275 ALA A O 1
ATOM 2142 N N . GLU A 1 276 ? -27.673 21.009 10.567 1.00 37.72 276 GLU A N 1
ATOM 2143 C CA . GLU A 1 276 ? -27.682 22.445 10.829 1.00 37.72 276 GLU A CA 1
ATOM 2144 C C . GLU A 1 276 ? -26.256 22.966 10.612 1.00 37.72 276 GLU A C 1
ATOM 2146 O O . GLU A 1 276 ? -25.277 22.338 11.026 1.00 37.72 276 GLU A O 1
ATOM 2151 N N . GLU A 1 277 ? -26.144 24.069 9.873 1.00 36.69 277 GLU A N 1
ATOM 2152 C CA . GLU A 1 277 ? -24.893 24.717 9.478 1.00 36.69 277 GLU A CA 1
ATOM 2153 C C . GLU A 1 277 ? -24.248 25.422 10.684 1.00 36.69 277 GLU A C 1
ATOM 2155 O O . GLU A 1 277 ? -24.287 26.641 10.813 1.00 36.69 277 GLU A O 1
ATOM 2160 N N . GLY A 1 278 ? -23.661 24.649 11.595 1.00 40.12 278 GLY A N 1
ATOM 2161 C CA . GLY A 1 278 ? -22.655 25.148 12.530 1.00 40.12 278 GLY A CA 1
ATOM 2162 C C . GLY A 1 278 ? -21.263 24.943 11.934 1.00 40.12 278 GLY A C 1
ATOM 2163 O O . GLY A 1 278 ? -20.889 23.805 11.643 1.00 40.12 278 GLY A O 1
ATOM 2164 N N . GLU A 1 279 ? -20.484 26.014 11.745 1.00 42.72 279 GLU A N 1
ATOM 2165 C CA . GLU A 1 279 ? -19.068 25.929 11.351 1.00 42.72 279 GLU A CA 1
ATOM 2166 C C . GLU A 1 279 ? -18.240 25.292 12.480 1.00 42.72 279 GLU A C 1
ATOM 2168 O O . GLU A 1 279 ? -17.589 25.970 13.274 1.00 42.72 279 GLU A O 1
ATOM 2173 N N . VAL A 1 280 ? -18.247 23.964 12.578 1.00 51.75 280 VAL A N 1
ATOM 2174 C CA . VAL A 1 280 ? -17.313 23.265 13.459 1.00 51.75 280 VAL A CA 1
ATOM 2175 C C . VAL A 1 280 ? -15.955 23.227 12.756 1.00 51.75 280 VAL A C 1
ATOM 2177 O O . VAL A 1 280 ? -15.725 22.440 11.837 1.00 51.75 280 VAL A O 1
ATOM 2180 N N . GLN A 1 281 ? -15.055 24.118 13.168 1.00 61.94 281 GLN A N 1
ATOM 2181 C CA . GLN A 1 281 ? -13.710 24.222 12.607 1.00 61.94 281 GLN A CA 1
ATOM 2182 C C . GLN A 1 281 ? -12.851 23.022 13.043 1.00 61.94 281 GLN A C 1
ATOM 2184 O O . GLN A 1 281 ? -12.752 22.695 14.229 1.00 61.94 281 GLN A O 1
ATOM 2189 N N . LEU A 1 282 ? -12.235 22.337 12.072 1.00 70.38 282 LEU A N 1
ATOM 2190 C CA . LEU A 1 282 ? -11.194 21.342 12.343 1.00 70.38 282 LEU A CA 1
ATOM 2191 C C . LEU A 1 282 ? -9.994 22.040 12.998 1.00 70.38 282 LEU A C 1
ATOM 2193 O O . LEU A 1 282 ? -9.650 23.140 12.572 1.00 70.38 282 LEU A O 1
ATOM 2197 N N . PRO A 1 283 ? -9.309 21.400 13.961 1.00 82.19 283 PRO A N 1
ATOM 2198 C CA . PRO A 1 283 ? -7.994 21.862 14.388 1.00 82.19 283 PRO A CA 1
ATOM 2199 C C . PRO A 1 283 ? -7.061 22.038 13.178 1.00 82.19 283 PRO A C 1
ATOM 2201 O O . PRO A 1 283 ? -7.064 21.195 12.275 1.00 82.19 283 PRO A O 1
ATOM 2204 N N . ASP A 1 284 ? -6.274 23.115 13.153 1.00 81.19 284 ASP A N 1
ATOM 2205 C CA . ASP A 1 284 ? -5.434 23.486 12.000 1.00 81.19 284 ASP A CA 1
ATOM 2206 C C . ASP A 1 284 ? -4.484 22.359 11.562 1.00 81.19 284 ASP A C 1
ATOM 2208 O O . ASP A 1 284 ? -4.261 22.133 10.370 1.00 81.19 284 ASP A O 1
ATOM 2212 N N . ASP A 1 285 ? -3.955 21.599 12.522 1.00 81.81 285 ASP A N 1
ATOM 2213 C CA . ASP A 1 285 ? -3.087 20.443 12.297 1.00 81.81 285 ASP A CA 1
ATOM 2214 C C . ASP A 1 285 ? -3.824 19.280 11.612 1.00 81.81 285 ASP A C 1
ATOM 2216 O O . ASP A 1 285 ? -3.283 18.642 10.702 1.00 81.81 285 ASP A O 1
ATOM 2220 N N . VAL A 1 286 ? -5.080 19.038 11.995 1.00 82.25 286 VAL A N 1
ATOM 2221 C CA . VAL A 1 286 ? -5.960 18.029 11.388 1.00 82.25 286 VAL A CA 1
ATOM 2222 C C . VAL A 1 286 ? -6.396 18.470 9.993 1.00 82.25 286 VAL A C 1
ATOM 2224 O O . VAL A 1 286 ? -6.381 17.657 9.069 1.00 82.25 286 VAL A O 1
ATOM 2227 N N . PHE A 1 287 ? -6.728 19.749 9.806 1.00 83.12 287 PHE A N 1
ATOM 2228 C CA . PHE A 1 287 ? -7.085 20.300 8.499 1.00 83.12 287 PHE A CA 1
ATOM 2229 C C . PHE A 1 287 ? -5.916 20.212 7.510 1.00 83.12 287 PHE A C 1
ATOM 2231 O O . PHE A 1 287 ? -6.073 19.689 6.405 1.00 83.12 287 PHE A O 1
ATOM 2238 N N . HIS A 1 288 ? -4.716 20.625 7.928 1.00 84.44 288 HIS A N 1
ATOM 2239 C CA . HIS A 1 288 ? -3.512 20.504 7.111 1.00 84.44 288 HIS A CA 1
ATOM 2240 C C . HIS A 1 288 ? -3.200 19.036 6.779 1.00 84.44 288 HIS A C 1
ATOM 2242 O O . HIS A 1 288 ? -2.921 18.698 5.627 1.00 84.44 288 HIS A O 1
ATOM 2248 N N . ALA A 1 289 ? -3.280 18.133 7.764 1.00 81.75 289 ALA A N 1
ATOM 2249 C CA . ALA A 1 289 ? -3.085 16.704 7.525 1.00 81.75 289 ALA A CA 1
ATOM 2250 C C . ALA A 1 289 ? -4.109 16.145 6.524 1.00 81.75 289 ALA A C 1
ATOM 2252 O O . ALA A 1 289 ? -3.733 15.383 5.631 1.00 81.75 289 ALA A O 1
ATOM 2253 N N . LEU A 1 290 ? -5.378 16.555 6.627 1.00 83.81 290 LEU A N 1
ATOM 2254 C CA . LEU A 1 290 ? -6.442 16.147 5.711 1.00 83.81 290 LEU A CA 1
ATOM 2255 C C . LEU A 1 290 ? -6.150 16.630 4.293 1.00 83.81 290 LEU A C 1
ATOM 2257 O O . LEU A 1 290 ? -6.251 15.844 3.354 1.00 83.81 290 LEU A O 1
ATOM 2261 N N . GLN A 1 291 ? -5.727 17.886 4.136 1.00 83.12 291 GLN A N 1
ATOM 2262 C CA . GLN A 1 291 ? -5.344 18.434 2.841 1.00 83.12 291 GLN A CA 1
ATOM 2263 C C . GLN A 1 291 ? -4.210 17.610 2.221 1.00 83.12 291 GLN A C 1
ATOM 2265 O O . GLN A 1 291 ? -4.356 17.129 1.098 1.00 83.12 291 GLN A O 1
ATOM 2270 N N . VAL A 1 292 ? -3.115 17.375 2.948 1.00 81.44 292 VAL A N 1
ATOM 2271 C CA . VAL A 1 292 ? -1.966 16.612 2.429 1.00 81.44 292 VAL A CA 1
ATOM 2272 C C . VAL A 1 292 ? -2.360 15.184 2.043 1.00 81.44 292 VAL A C 1
ATOM 2274 O O . VAL A 1 292 ? -1.997 14.718 0.961 1.00 81.44 292 VAL A O 1
ATOM 2277 N N . VAL A 1 293 ? -3.134 14.497 2.888 1.00 82.12 293 VAL A N 1
ATOM 2278 C CA . VAL A 1 293 ? -3.588 13.126 2.619 1.00 82.12 293 VAL A CA 1
ATOM 2279 C C . VAL A 1 293 ? -4.521 13.093 1.412 1.00 82.12 293 VAL A C 1
ATOM 2281 O O . VAL A 1 293 ? -4.294 12.285 0.519 1.00 82.12 293 VAL A O 1
ATOM 2284 N N . CYS A 1 294 ? -5.498 13.994 1.307 1.00 79.62 294 CYS A N 1
ATOM 2285 C CA . CYS A 1 294 ? -6.421 14.037 0.170 1.00 79.62 294 CYS A CA 1
ATOM 2286 C C . CYS A 1 294 ? -5.721 14.274 -1.178 1.00 79.62 294 CYS A C 1
ATOM 2288 O O . CYS A 1 294 ? -6.169 13.744 -2.191 1.00 79.62 294 CYS A O 1
ATOM 2290 N N . HIS A 1 295 ? -4.606 15.011 -1.200 1.00 75.81 295 HIS A N 1
ATOM 2291 C CA . HIS A 1 295 ? -3.829 15.240 -2.425 1.00 75.81 295 HIS A CA 1
ATOM 2292 C C . HIS A 1 295 ? -2.978 14.032 -2.856 1.00 75.81 295 HIS A C 1
ATOM 2294 O O . HIS A 1 295 ? -2.509 13.995 -3.992 1.00 75.81 295 HIS A O 1
ATOM 2300 N N . GLN A 1 296 ? -2.723 13.069 -1.962 1.00 72.44 296 GLN A N 1
ATOM 2301 C CA . GLN A 1 296 ? -1.720 12.012 -2.176 1.00 72.44 296 GLN A CA 1
ATOM 2302 C C . GLN A 1 296 ? -2.253 10.583 -2.004 1.00 72.44 296 GLN A C 1
ATOM 2304 O O . GLN A 1 296 ? -1.620 9.623 -2.466 1.00 72.44 296 GLN A O 1
ATOM 2309 N N . ALA A 1 297 ? -3.359 10.416 -1.289 1.00 70.00 297 ALA A N 1
ATOM 2310 C CA . ALA A 1 297 ? -3.909 9.123 -0.928 1.00 70.00 297 ALA A CA 1
ATOM 2311 C C . ALA A 1 297 ? -4.829 8.559 -2.013 1.00 70.00 297 ALA A C 1
ATOM 2313 O O . ALA A 1 297 ? -5.239 9.236 -2.954 1.00 70.00 297 ALA A O 1
ATOM 2314 N N . ASP A 1 298 ? -5.141 7.276 -1.857 1.00 67.75 298 ASP A N 1
ATOM 2315 C CA . ASP A 1 298 ? -6.131 6.616 -2.692 1.00 67.75 298 ASP A CA 1
ATOM 2316 C C . ASP A 1 298 ? -7.512 7.279 -2.512 1.00 67.75 298 ASP A C 1
ATOM 2318 O O . ASP A 1 298 ? -7.947 7.445 -1.368 1.00 67.75 298 ASP A O 1
ATOM 2322 N N . PRO A 1 299 ? -8.246 7.586 -3.597 1.00 66.31 299 PRO A N 1
ATOM 2323 C CA . PRO A 1 299 ? -9.577 8.180 -3.516 1.00 66.31 299 PRO A CA 1
ATOM 2324 C C . PRO A 1 299 ? -10.554 7.388 -2.643 1.00 66.31 299 PRO A C 1
ATOM 2326 O O . PRO A 1 299 ? -11.360 7.984 -1.937 1.00 66.31 299 PRO A O 1
ATOM 2329 N N . GLY A 1 300 ? -10.474 6.054 -2.627 1.00 67.50 300 GLY A N 1
ATOM 2330 C CA . GLY A 1 300 ? -11.311 5.218 -1.768 1.00 67.50 300 GLY A CA 1
ATOM 2331 C C . GLY A 1 300 ? -10.979 5.377 -0.284 1.00 67.50 300 GLY A C 1
ATOM 2332 O O . GLY A 1 300 ? -11.887 5.408 0.548 1.00 67.50 300 GLY A O 1
ATOM 2333 N N . PHE A 1 301 ? -9.697 5.519 0.063 1.00 72.69 301 PHE A N 1
ATOM 2334 C CA . PHE A 1 301 ? -9.279 5.869 1.423 1.00 72.69 301 PHE A CA 1
ATOM 2335 C C . PHE A 1 301 ? -9.743 7.280 1.809 1.00 72.69 301 PHE A C 1
ATOM 2337 O O . PHE A 1 301 ? -10.335 7.441 2.876 1.00 72.69 301 PHE A O 1
ATOM 2344 N N . CYS A 1 302 ? -9.556 8.272 0.931 1.00 72.50 302 CYS A N 1
ATOM 2345 C CA . CYS A 1 302 ? -10.024 9.644 1.150 1.00 72.50 302 CYS A CA 1
ATOM 2346 C C . CYS A 1 302 ? -11.533 9.694 1.375 1.00 72.50 302 CYS A C 1
ATOM 2348 O O . CYS A 1 302 ? -11.980 10.307 2.333 1.00 72.50 302 CYS A O 1
ATOM 2350 N N . MET A 1 303 ? -12.317 9.002 0.547 1.00 71.38 303 MET A N 1
ATOM 2351 C CA . MET A 1 303 ? -13.772 8.951 0.689 1.00 71.38 303 MET A CA 1
ATOM 2352 C C . MET A 1 303 ? -14.196 8.324 2.016 1.00 71.38 303 MET A C 1
ATOM 2354 O O . MET A 1 303 ? -15.070 8.864 2.686 1.00 71.38 303 MET A O 1
ATOM 2358 N N . ARG A 1 304 ? -13.569 7.218 2.442 1.00 73.56 304 ARG A N 1
ATOM 2359 C CA . ARG A 1 304 ? -13.859 6.624 3.760 1.00 73.56 304 ARG A CA 1
ATOM 2360 C C . ARG A 1 304 ? -13.521 7.583 4.896 1.00 73.56 304 ARG A C 1
ATOM 2362 O O . ARG A 1 304 ? -14.320 7.727 5.815 1.00 73.56 304 ARG A O 1
ATOM 2369 N N . LEU A 1 305 ? -12.371 8.247 4.820 1.00 73.62 305 LEU A N 1
ATOM 2370 C CA . LEU A 1 305 ? -11.933 9.195 5.836 1.00 73.62 305 LEU A CA 1
ATOM 2371 C C . LEU A 1 305 ? -12.841 10.430 5.894 1.00 73.62 305 LEU A C 1
ATOM 2373 O O . LEU A 1 305 ? -13.260 10.818 6.977 1.00 73.62 305 LEU A O 1
ATOM 2377 N N . LEU A 1 306 ? -13.191 11.005 4.743 1.00 75.44 306 LEU A N 1
ATOM 2378 C CA . LEU A 1 306 ? -14.113 12.135 4.639 1.00 75.44 306 LEU A CA 1
ATOM 2379 C C . LEU A 1 306 ? -15.506 11.763 5.137 1.00 75.44 306 LEU A C 1
ATOM 2381 O O . LEU A 1 306 ? -16.080 12.521 5.906 1.00 75.44 306 LEU A O 1
ATOM 2385 N N . ASN A 1 307 ? -16.023 10.584 4.780 1.00 74.62 307 ASN A N 1
ATOM 2386 C CA . ASN A 1 307 ? -17.305 10.099 5.294 1.00 74.62 307 ASN A CA 1
ATOM 2387 C C . ASN A 1 307 ? -17.272 9.928 6.817 1.00 74.62 307 ASN A C 1
ATOM 2389 O O . ASN A 1 307 ? -18.235 10.272 7.494 1.00 74.62 307 ASN A O 1
ATOM 2393 N N . LEU A 1 308 ? -16.164 9.421 7.363 1.00 71.69 308 LEU A N 1
ATOM 2394 C CA . LEU A 1 308 ? -15.991 9.237 8.801 1.00 71.69 308 LEU A CA 1
ATOM 2395 C C . LEU A 1 308 ? -15.893 10.578 9.540 1.00 71.69 308 LEU A C 1
ATOM 2397 O O . LEU A 1 308 ? -16.526 10.752 10.577 1.00 71.69 308 LEU A O 1
ATOM 2401 N N . ILE A 1 309 ? -15.146 11.536 8.988 1.00 72.00 309 ILE A N 1
ATOM 2402 C CA . ILE A 1 309 ? -15.029 12.898 9.520 1.00 72.00 309 ILE A CA 1
ATOM 2403 C C . ILE A 1 309 ? -16.380 13.624 9.433 1.00 72.00 309 ILE A C 1
ATOM 2405 O O . ILE A 1 309 ? -16.826 14.197 10.422 1.00 72.00 309 ILE A O 1
ATOM 2409 N N . ALA A 1 310 ? -17.076 13.547 8.298 1.00 69.19 310 ALA A N 1
ATOM 2410 C CA . ALA A 1 310 ? -18.406 14.128 8.124 1.00 69.19 310 ALA A CA 1
ATOM 2411 C C . ALA A 1 310 ? -19.422 13.528 9.108 1.00 69.19 310 ALA A C 1
ATOM 2413 O O . ALA A 1 310 ? -20.194 14.257 9.723 1.00 69.19 310 ALA A O 1
ATOM 2414 N N . TRP A 1 311 ? -19.382 12.210 9.322 1.00 68.75 311 TRP A N 1
ATOM 2415 C CA . TRP A 1 311 ? -20.227 11.540 10.311 1.00 68.75 311 TRP A CA 1
ATOM 2416 C C . TRP A 1 311 ? -19.939 12.015 11.739 1.00 68.75 311 TRP A C 1
ATOM 2418 O O . TRP A 1 311 ? -20.869 12.291 12.497 1.00 68.75 311 TRP A O 1
ATOM 2428 N N . ILE A 1 312 ? -18.659 12.176 12.091 1.00 68.00 312 ILE A N 1
ATOM 2429 C CA . ILE A 1 312 ? -18.244 12.770 13.365 1.00 68.00 312 ILE A CA 1
ATOM 2430 C C . ILE A 1 312 ? -18.843 14.178 13.531 1.00 68.00 312 ILE A C 1
ATOM 2432 O O . ILE A 1 312 ? -19.368 14.488 14.600 1.00 68.00 312 ILE A O 1
ATOM 2436 N N . PHE A 1 313 ? -18.830 15.006 12.483 1.00 65.38 313 PHE A N 1
ATOM 2437 C CA . PHE A 1 313 ? -19.426 16.345 12.518 1.00 65.38 313 PHE A CA 1
ATOM 2438 C C . PHE A 1 313 ? -20.945 16.326 12.685 1.00 65.38 313 PHE A C 1
ATOM 2440 O O . PHE A 1 313 ? -21.472 17.068 13.512 1.00 65.38 313 PHE A O 1
ATOM 2447 N N . CYS A 1 314 ? -21.652 15.432 11.990 1.00 61.53 314 CYS A N 1
ATOM 2448 C CA . CYS A 1 314 ? -23.098 15.270 12.164 1.00 61.53 314 CYS A CA 1
ATOM 2449 C C . CYS A 1 314 ? -23.490 14.847 13.592 1.00 61.53 314 CYS A C 1
ATOM 2451 O O . CYS A 1 314 ? -24.605 15.126 14.035 1.00 61.53 314 CYS A O 1
ATOM 2453 N N . LEU A 1 315 ? -22.599 14.170 14.322 1.00 58.50 315 LEU A N 1
ATOM 2454 C CA . LEU A 1 315 ? -22.803 13.840 15.734 1.00 58.50 315 LEU A CA 1
ATOM 2455 C C . LEU A 1 315 ? -22.403 14.979 16.679 1.00 58.50 315 LEU A C 1
ATOM 2457 O O . LEU A 1 315 ? -23.040 15.148 17.717 1.00 58.50 315 LEU A O 1
ATOM 2461 N N . GLY A 1 316 ? -21.371 15.749 16.326 1.00 47.00 316 GLY A N 1
ATOM 2462 C CA . GLY A 1 316 ? -20.900 16.905 17.090 1.00 47.00 316 GLY A CA 1
ATOM 2463 C C . GLY A 1 316 ? -21.876 18.083 17.084 1.00 47.00 316 GLY A C 1
ATOM 2464 O O . GLY A 1 316 ? -22.061 18.702 18.123 1.00 47.00 316 GLY A O 1
ATOM 2465 N N . GLY A 1 317 ? -22.572 18.326 15.968 1.00 43.72 317 GLY A N 1
ATOM 2466 C CA . GLY A 1 317 ? -23.583 19.389 15.838 1.00 43.72 317 GLY A CA 1
ATOM 2467 C C . GLY A 1 317 ? -24.894 19.155 16.605 1.00 43.72 317 GLY A C 1
ATOM 2468 O O . GLY A 1 317 ? -25.837 19.909 16.432 1.00 43.72 317 GLY A O 1
ATOM 2469 N N . ASN A 1 318 ? -24.986 18.101 17.426 1.00 39.00 318 ASN A N 1
ATOM 2470 C CA . ASN A 1 318 ? -26.122 17.851 18.328 1.00 39.00 318 ASN A CA 1
ATOM 2471 C C . ASN A 1 318 ? -25.823 18.227 19.791 1.00 39.00 318 ASN A C 1
ATOM 2473 O O . ASN A 1 318 ? -26.587 17.862 20.688 1.00 39.00 318 ASN A O 1
ATOM 2477 N N . ARG A 1 319 ? -24.706 18.909 20.063 1.00 39.72 319 ARG A N 1
ATOM 2478 C CA . ARG A 1 319 ? -24.422 19.472 21.383 1.00 39.72 319 ARG A CA 1
ATOM 2479 C C . ARG A 1 319 ? -24.134 20.963 21.255 1.00 39.72 319 ARG A C 1
ATOM 2481 O O . ARG A 1 319 ? -22.988 21.336 21.040 1.00 39.72 319 ARG A O 1
ATOM 2488 N N . GLU A 1 320 ? -25.216 21.708 21.488 1.00 31.94 320 GLU A N 1
ATOM 2489 C CA . GLU A 1 320 ? -25.333 23.161 21.714 1.00 31.94 320 GLU A CA 1
ATOM 2490 C C . GLU A 1 320 ? -25.403 24.054 20.473 1.00 31.94 320 GLU A C 1
ATOM 2492 O O . GLU A 1 320 ? -24.434 24.105 19.687 1.00 31.94 320 GLU A O 1
#

InterPro domains:
  IPR011990 Tetratricopeptide-like helical domain superfamily [G3DSA:1.25.40.10] (31-232)

Organism: Schistocephalus solidus (NCBI:txid70667)

pLDDT: mean 76.8, std 18.41, range [31.94, 96.5]

Foldseek 3Di:
DLVVLLLVLVLCVLLQVLVVSLVSLVVSCVVLPDDDDQVSLVSVLLSLLSNLLQCLFAAHLVVSLVSLVVVCVVSVPHPDNLSNVLSNLVSVLSVCLVVVHDLVVNVVSLVVNCVRPVLVSLQSVLSSCVSVVVLVSSLVSLVVLLVVLVVVLVVVVVVCVVPPVDDDDDDDDPPVVVPPPVLRDPFPDPVNSVSLVSNLSSLQVVLVSCLQVVVLVSSVVSLVVSCVSCVVRSNNLSNLVSVLSVVLSVLSVVVVVVDVCPDGPVVCPDDPDDDDDDPPDDDPSNVVSLVSCCVRGHPVVNVVSVVSVVVSNSVVSVPD

Secondary structure (DSSP, 8-state):
-HHHHHHHHHHHHHHT-HHHHHHHHHHHHHH------HHHHHHHHHHHHHHHHHHHHTT-HHHHHHHHHHHHHHHTT-S--HHHHHHHHHHHHHHHHHHT--HHHHHHHHHHHHTT-HHHHHHHHHHHHHHTT-HHHHHHHHHHHHHHHHHHHHHHHHHHTTTSSS-----S-TTTTS---TT-PPPSTHHHHHHHHHHHHHHHHHHHHHHHTT-HHHHHHHHHHHHHHHHHTT-HHHHHHHHHHHHHHHHHHHHHHHS---S-GGG-TT---PPP----PPPHHHHHHHHHHHHHS-HHHHHHHHHHHHHHHHHHTT--